Protein AF-A0A563VSN8-F1 (afdb_monomer)

InterPro domains:
  IPR025193 Domain of unknown function DUF4114 [PF13448] (190-235)

Radius of gyration: 19.45 Å; Cα contacts (8 Å, |Δi|>4): 577; chains: 1; bounding box: 52×33×57 Å

Sequence (236 aa):
MAANPEVGTAYYQRFDIGEAENQAEIVESNLDLVVNGENFEDVIKIQEFSVLEPEESDFKYYAPSVGLILEEEINEDGDKIFSSSLQEMADSESNAFINFLDAETTTTVDVSAVANSAFDNVGGFYQAIDTQGTAIDPVSGAEIAVGDAGYEIAAKSSSVGEFGVTTGETWELDAGFVYIPYLLADGADFLTGFAEANIDGLNHVQAVGEQNFGFEDLIGGGDNDFNDFIINVEGV

Mean predicted aligned error: 11.08 Å

Secondary structure (DSSP, 8-state):
--SS--TT-EEES---TTS--EEEEEEEEEEEEEETTEEEEEEEEEEEEESS-TT-EEEEEEETTTEEEEEEEE-TTS-EEEEEEHHHHH-TT--SSEE-TT-SS-EEEEEEEE--SSS--EEEEEEESSTT-PEE-TTT--EE-TTSTTHHHHHHHTEEEEE-TT--EEEEE-TT-EEEEEEEETTTEEEES-GGGSTTS---EEE-STTEEEE--STTTSSS-SBSEEEEEE--

Organism: NCBI:txid945734

Structure (mmCIF, N/CA/C/O backbone):
data_AF-A0A563VSN8-F1
#
_entry.id   AF-A0A563VSN8-F1
#
loop_
_atom_site.group_PDB
_atom_site.id
_atom_site.type_symbol
_atom_site.label_atom_id
_atom_site.label_alt_id
_atom_site.label_comp_id
_atom_site.label_asym_id
_atom_site.label_entity_id
_atom_site.label_seq_id
_atom_site.pdbx_PDB_ins_code
_atom_site.Cartn_x
_atom_site.Cartn_y
_atom_site.Cartn_z
_atom_site.occupancy
_atom_site.B_iso_or_equiv
_atom_site.auth_seq_id
_atom_site.auth_comp_id
_atom_site.auth_asym_id
_atom_site.auth_atom_id
_atom_site.pdbx_PDB_model_num
ATOM 1 N N . MET A 1 1 ? 19.931 -9.378 -19.661 1.00 51.12 1 MET A N 1
ATOM 2 C CA . MET A 1 1 ? 20.959 -8.316 -19.707 1.00 51.12 1 MET A CA 1
ATOM 3 C C . MET A 1 1 ? 22.224 -8.789 -20.404 1.00 51.12 1 MET A C 1
ATOM 5 O O . MET A 1 1 ? 22.534 -9.977 -20.344 1.00 51.12 1 MET A O 1
ATOM 9 N N . ALA A 1 2 ? 22.940 -7.880 -21.071 1.00 47.47 2 ALA A N 1
ATOM 10 C CA . ALA A 1 2 ? 24.253 -8.174 -21.640 1.00 47.47 2 ALA A CA 1
ATOM 11 C C . ALA A 1 2 ? 25.274 -8.429 -20.521 1.00 47.47 2 ALA A C 1
ATOM 13 O O . ALA A 1 2 ? 25.256 -7.757 -19.498 1.00 47.47 2 ALA A O 1
ATOM 14 N N . ALA A 1 3 ? 26.182 -9.384 -20.724 1.00 43.53 3 ALA A N 1
ATOM 15 C CA . ALA A 1 3 ? 27.183 -9.762 -19.723 1.00 43.53 3 ALA A CA 1
ATOM 16 C C . ALA A 1 3 ? 28.280 -8.698 -19.490 1.00 43.53 3 ALA A C 1
ATOM 18 O O . ALA A 1 3 ? 29.122 -8.889 -18.620 1.00 43.53 3 ALA A O 1
ATOM 19 N N . ASN A 1 4 ? 28.302 -7.622 -20.285 1.00 57.09 4 ASN A N 1
ATOM 20 C CA . ASN A 1 4 ? 29.248 -6.513 -20.169 1.00 57.09 4 ASN A CA 1
ATOM 21 C C . ASN A 1 4 ? 28.605 -5.214 -20.695 1.00 57.09 4 ASN A C 1
ATOM 23 O O . ASN A 1 4 ? 28.784 -4.882 -21.869 1.00 57.09 4 ASN A O 1
ATOM 27 N N . PRO A 1 5 ? 27.775 -4.548 -19.884 1.00 60.53 5 PRO A N 1
ATOM 28 C CA . PRO A 1 5 ? 27.104 -3.317 -20.279 1.00 60.53 5 PRO A CA 1
ATOM 29 C C . PRO A 1 5 ? 28.087 -2.142 -20.398 1.00 60.53 5 PRO A C 1
ATOM 31 O O . PRO A 1 5 ? 28.915 -1.938 -19.515 1.00 60.53 5 PRO A O 1
ATOM 34 N N . GLU A 1 6 ? 27.996 -1.366 -21.482 1.00 68.88 6 GLU A N 1
ATOM 35 C CA . GLU A 1 6 ? 28.767 -0.129 -21.675 1.00 68.88 6 GLU A CA 1
ATOM 36 C C . GLU A 1 6 ? 27.830 1.083 -21.585 1.00 68.88 6 GLU A C 1
ATOM 38 O O . GLU A 1 6 ? 26.737 1.056 -22.158 1.00 68.88 6 GLU A O 1
ATOM 43 N N . VAL A 1 7 ? 28.254 2.146 -20.893 1.00 64.62 7 VAL A N 1
ATOM 44 C CA . VAL A 1 7 ? 27.499 3.411 -20.822 1.00 64.62 7 VAL A CA 1
ATOM 45 C C . VAL A 1 7 ? 27.223 3.940 -22.231 1.00 64.62 7 VAL A C 1
ATOM 47 O O . VAL A 1 7 ? 28.118 3.952 -23.079 1.00 64.62 7 VAL A O 1
ATOM 50 N N . GLY A 1 8 ? 25.988 4.373 -22.478 1.00 59.31 8 GLY A N 1
ATOM 51 C CA . GLY A 1 8 ? 25.507 4.807 -23.791 1.00 59.31 8 GLY A CA 1
ATOM 52 C C . GLY A 1 8 ? 24.992 3.673 -24.684 1.00 59.31 8 GLY A C 1
ATOM 53 O O . GLY A 1 8 ? 24.677 3.895 -25.855 1.00 59.31 8 GLY A O 1
ATOM 54 N N . THR A 1 9 ? 24.924 2.437 -24.178 1.00 61.41 9 THR A N 1
ATOM 55 C CA . THR A 1 9 ? 24.298 1.330 -24.911 1.00 61.41 9 THR A CA 1
ATOM 56 C C . THR A 1 9 ? 22.782 1.423 -24.775 1.00 61.41 9 THR A C 1
ATOM 58 O O . THR A 1 9 ? 22.236 1.042 -23.741 1.00 61.41 9 THR A O 1
ATOM 61 N N . ALA A 1 10 ? 22.112 1.879 -25.833 1.00 59.72 10 ALA A N 1
ATOM 62 C CA . ALA A 1 10 ? 20.662 1.793 -25.964 1.00 59.72 10 ALA A CA 1
ATOM 63 C C . ALA A 1 10 ? 20.242 0.437 -26.558 1.00 59.72 10 ALA A C 1
ATOM 65 O O . ALA A 1 10 ? 20.850 -0.057 -27.516 1.00 59.72 10 ALA A O 1
ATOM 66 N N . TYR A 1 11 ? 19.196 -0.173 -26.012 1.00 66.12 11 TYR A N 1
ATOM 67 C CA . TYR A 1 11 ? 18.599 -1.403 -26.521 1.00 66.12 11 TYR A CA 1
ATOM 68 C C . TYR A 1 11 ? 17.074 -1.365 -26.396 1.00 66.12 11 TYR A C 1
ATOM 70 O O . TYR A 1 11 ? 16.523 -0.725 -25.508 1.00 66.12 11 TYR A O 1
ATOM 78 N N . TYR A 1 12 ? 16.383 -2.064 -27.297 1.00 59.16 12 TYR A N 1
ATOM 79 C CA . TYR A 1 12 ? 14.929 -2.203 -27.231 1.00 59.16 12 TYR A CA 1
ATOM 80 C C . TYR A 1 12 ? 14.570 -3.288 -26.222 1.00 59.16 12 TYR A C 1
ATOM 82 O O . TYR A 1 12 ? 15.060 -4.417 -26.338 1.00 59.16 12 TYR A O 1
ATOM 90 N N . GLN A 1 13 ? 13.699 -2.964 -25.271 1.00 50.03 13 GLN A N 1
ATOM 91 C CA . GLN A 1 13 ? 13.134 -3.966 -24.368 1.00 50.03 13 GLN A CA 1
ATOM 92 C C . GLN A 1 13 ? 11.944 -4.683 -25.008 1.00 50.03 13 GLN A C 1
ATOM 94 O O . GLN A 1 13 ? 11.810 -5.903 -24.900 1.00 50.03 13 GLN A O 1
ATOM 99 N N . ARG A 1 14 ? 11.141 -3.937 -25.776 1.00 45.09 14 ARG A N 1
ATOM 100 C CA . ARG A 1 14 ? 10.024 -4.437 -26.578 1.00 45.09 14 ARG A CA 1
ATOM 101 C C . ARG A 1 14 ? 9.919 -3.618 -27.866 1.00 45.09 14 ARG A C 1
ATOM 103 O O . ARG A 1 14 ? 10.132 -2.413 -27.854 1.00 45.09 14 ARG A O 1
ATOM 110 N N . PHE A 1 15 ? 9.644 -4.277 -28.990 1.00 42.78 15 PHE A N 1
ATOM 111 C CA . PHE A 1 15 ? 9.475 -3.619 -30.289 1.00 42.78 15 PHE A CA 1
ATOM 112 C C . PHE A 1 15 ? 8.140 -4.050 -30.895 1.00 42.78 15 PHE A C 1
ATOM 114 O O . PHE A 1 15 ? 8.051 -5.139 -31.463 1.00 42.78 15 PHE A O 1
ATOM 121 N N . ASP A 1 16 ? 7.125 -3.195 -30.776 1.00 47.81 16 ASP A N 1
ATOM 122 C CA . ASP A 1 16 ? 5.824 -3.362 -31.423 1.00 47.81 16 ASP A CA 1
ATOM 123 C C . ASP A 1 16 ? 5.597 -2.191 -32.397 1.00 47.81 16 ASP A C 1
ATOM 125 O O . ASP A 1 16 ? 5.637 -1.021 -32.032 1.00 47.81 16 ASP A O 1
ATOM 129 N N . ILE A 1 17 ? 5.403 -2.495 -33.687 1.00 42.97 17 ILE A N 1
ATOM 130 C CA . ILE A 1 17 ? 5.187 -1.470 -34.722 1.00 42.97 17 ILE A CA 1
ATOM 131 C C . ILE A 1 17 ? 3.866 -0.741 -34.445 1.00 42.97 17 ILE A C 1
ATOM 133 O O . ILE A 1 17 ? 2.793 -1.313 -34.638 1.00 42.97 17 ILE A O 1
ATOM 137 N N . GLY A 1 18 ? 3.960 0.541 -34.086 1.00 46.47 18 GLY A N 1
ATOM 138 C CA . GLY A 1 18 ? 2.811 1.437 -33.930 1.00 46.47 18 GLY A CA 1
ATOM 139 C C . GLY A 1 18 ? 2.338 1.674 -32.494 1.00 46.47 18 GLY A C 1
ATOM 140 O O . GLY A 1 18 ? 1.382 2.427 -32.341 1.00 46.47 18 GLY A O 1
ATOM 141 N N . GLU A 1 19 ? 3.002 1.102 -31.486 1.00 46.34 19 GLU A N 1
ATOM 142 C CA . GLU A 1 19 ? 2.827 1.427 -30.059 1.00 46.34 19 GLU A CA 1
ATOM 143 C C . GLU A 1 19 ? 4.171 1.867 -29.452 1.00 46.34 19 GLU A C 1
ATOM 145 O O . GLU A 1 19 ? 5.204 1.710 -30.105 1.00 46.34 19 GLU A O 1
ATOM 150 N N . ALA A 1 20 ? 4.150 2.491 -28.268 1.00 47.97 20 ALA A N 1
ATOM 151 C CA . ALA A 1 20 ? 5.307 3.129 -27.631 1.00 47.97 20 ALA A CA 1
ATOM 152 C C . ALA A 1 20 ? 6.583 2.264 -27.710 1.00 47.97 20 ALA A C 1
ATOM 154 O O . ALA A 1 20 ? 6.628 1.123 -27.247 1.00 47.97 20 ALA A O 1
ATOM 155 N N . GLU A 1 21 ? 7.625 2.794 -28.359 1.00 55.19 21 GLU A N 1
ATOM 156 C CA . GLU A 1 21 ? 8.922 2.126 -28.460 1.00 55.19 21 GLU A CA 1
ATOM 157 C C . GLU A 1 21 ? 9.652 2.258 -27.116 1.00 55.19 21 GLU A C 1
ATOM 159 O O . GLU A 1 21 ? 10.339 3.253 -26.898 1.00 55.19 21 GLU A O 1
ATOM 164 N N . ASN A 1 22 ? 9.520 1.260 -26.234 1.00 58.16 22 ASN A N 1
ATOM 165 C CA . ASN A 1 22 ? 10.254 1.227 -24.964 1.00 58.16 22 ASN A CA 1
ATOM 166 C C . ASN A 1 22 ? 11.739 0.936 -25.217 1.00 58.16 22 ASN A C 1
ATOM 168 O O . ASN A 1 22 ? 12.148 -0.182 -25.580 1.00 58.16 22 ASN A O 1
ATOM 172 N N . GLN A 1 23 ? 12.547 1.977 -25.044 1.00 72.44 23 GLN A N 1
ATOM 173 C CA . GLN A 1 23 ? 13.996 1.949 -25.146 1.00 72.44 23 GLN A CA 1
ATOM 174 C C . GLN A 1 23 ? 14.592 1.962 -23.746 1.00 72.44 23 GLN A C 1
ATOM 176 O O . GLN A 1 23 ? 14.054 2.569 -22.830 1.00 72.44 23 GLN A O 1
ATOM 181 N N . ALA A 1 24 ? 15.720 1.282 -23.586 1.00 77.50 24 ALA A N 1
ATOM 182 C CA . ALA A 1 24 ? 16.499 1.344 -22.368 1.00 77.50 24 ALA A CA 1
ATOM 183 C C . ALA A 1 24 ? 17.937 1.709 -22.698 1.00 77.50 24 ALA A C 1
ATOM 185 O O . ALA A 1 24 ? 18.553 1.092 -23.570 1.00 77.50 24 ALA A O 1
ATOM 186 N N . GLU A 1 25 ? 18.481 2.689 -21.995 1.00 81.69 25 GLU A N 1
ATOM 187 C CA . GLU A 1 25 ? 19.861 3.125 -22.114 1.00 81.69 25 GLU A CA 1
ATOM 188 C C . GLU A 1 25 ? 20.590 2.929 -20.794 1.00 81.69 25 GLU A C 1
ATOM 190 O O . GLU A 1 25 ? 20.116 3.276 -19.716 1.00 81.69 25 GLU A O 1
ATOM 195 N N . ILE A 1 26 ? 21.792 2.376 -20.879 1.00 81.12 26 ILE A N 1
ATOM 196 C CA . ILE A 1 26 ? 22.682 2.301 -19.727 1.00 81.12 26 ILE A CA 1
ATOM 197 C C . ILE A 1 26 ? 23.316 3.670 -19.551 1.00 81.12 26 ILE A C 1
ATOM 199 O O . ILE A 1 26 ? 24.258 4.019 -20.263 1.00 81.12 26 ILE A O 1
ATOM 203 N N . VAL A 1 27 ? 22.781 4.447 -18.620 1.00 84.44 27 VAL A N 1
ATOM 204 C CA . VAL A 1 27 ? 23.196 5.835 -18.400 1.00 84.44 27 VAL A CA 1
ATOM 205 C C . VAL A 1 27 ? 24.402 5.935 -17.475 1.00 84.44 27 VAL A C 1
ATOM 207 O O . VAL A 1 27 ? 25.197 6.864 -17.603 1.00 84.44 27 VAL A O 1
ATOM 210 N N . GLU A 1 28 ? 24.595 4.957 -16.584 1.00 85.56 28 GLU A N 1
ATOM 211 C CA . GLU A 1 28 ? 25.725 4.955 -15.658 1.00 85.56 28 GLU A CA 1
ATOM 212 C C . GLU A 1 28 ? 26.154 3.538 -15.253 1.00 85.56 28 GLU A C 1
ATOM 214 O O . GLU A 1 28 ? 25.367 2.591 -15.259 1.00 85.56 28 GLU A O 1
ATOM 219 N N . SER A 1 29 ? 27.435 3.378 -14.919 1.00 86.06 29 SER A N 1
ATOM 220 C CA . SER A 1 29 ? 28.030 2.100 -14.506 1.00 86.06 29 SER A CA 1
ATOM 221 C C . SER A 1 29 ? 29.178 2.333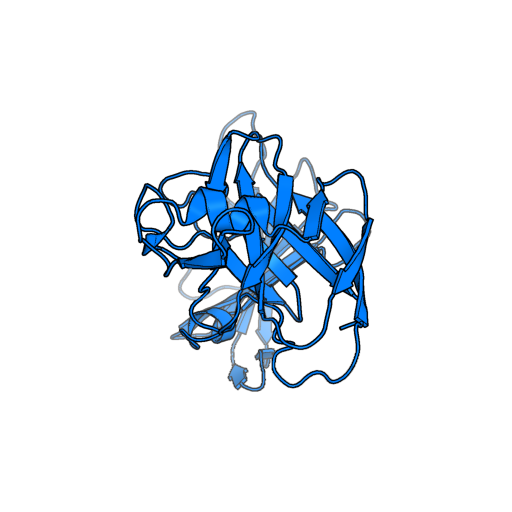 -13.526 1.00 86.06 29 SER A C 1
ATOM 223 O O . SER A 1 29 ? 29.820 3.383 -13.597 1.00 86.06 29 SER A O 1
ATOM 225 N N . ASN A 1 30 ? 29.502 1.325 -12.711 1.00 84.50 30 ASN A N 1
ATOM 226 C CA . ASN A 1 30 ? 30.497 1.403 -11.629 1.00 84.50 30 ASN A CA 1
ATOM 227 C C . ASN A 1 30 ? 30.117 2.440 -10.561 1.00 84.50 30 ASN A C 1
ATOM 229 O O . ASN A 1 30 ? 30.956 3.215 -10.101 1.00 84.50 30 ASN A O 1
ATOM 233 N N . LEU A 1 31 ? 28.828 2.485 -10.228 1.00 86.44 31 LEU A N 1
ATOM 234 C CA . LEU A 1 31 ? 28.300 3.312 -9.156 1.00 86.44 31 LEU A CA 1
ATOM 235 C C . LEU A 1 31 ? 28.488 2.620 -7.805 1.00 86.44 31 LEU A C 1
ATOM 237 O O . LEU A 1 31 ? 28.169 1.439 -7.665 1.00 86.44 31 LEU A O 1
ATOM 241 N N . ASP A 1 32 ? 28.929 3.391 -6.815 1.00 87.44 32 ASP A N 1
ATOM 242 C CA . ASP A 1 32 ? 28.814 3.028 -5.405 1.00 87.44 32 ASP A CA 1
ATOM 243 C C . ASP A 1 32 ? 27.551 3.706 -4.867 1.00 87.44 32 ASP A C 1
ATOM 245 O O . ASP A 1 32 ? 27.481 4.938 -4.795 1.00 87.44 32 ASP A O 1
ATOM 249 N N . LEU A 1 33 ? 26.533 2.915 -4.535 1.00 87.38 33 LEU A N 1
ATOM 250 C CA . LEU A 1 33 ? 25.222 3.406 -4.128 1.00 87.38 33 LEU A CA 1
ATOM 251 C C . LEU A 1 33 ? 24.854 2.848 -2.757 1.00 87.38 33 LEU A C 1
ATOM 253 O O . LEU A 1 33 ? 24.886 1.639 -2.536 1.00 87.38 33 LEU A O 1
ATOM 257 N N . VAL A 1 34 ? 24.459 3.736 -1.847 1.00 82.56 34 VAL A N 1
ATOM 258 C CA . VAL A 1 34 ? 23.860 3.331 -0.576 1.00 82.56 34 VAL A CA 1
ATOM 259 C C . VAL A 1 34 ? 22.349 3.302 -0.752 1.00 82.56 34 VAL A C 1
ATOM 261 O O . VAL A 1 34 ? 21.742 4.353 -0.942 1.00 82.56 34 VAL A O 1
ATOM 264 N N . VAL A 1 35 ? 21.750 2.117 -0.670 1.00 76.06 35 VAL A N 1
ATOM 265 C CA . VAL A 1 35 ? 20.295 1.923 -0.702 1.00 76.06 35 VAL A CA 1
ATOM 266 C C . VAL A 1 35 ? 19.878 1.393 0.664 1.00 76.06 35 VAL A C 1
ATOM 268 O O . VAL A 1 35 ? 20.410 0.390 1.129 1.00 76.06 35 VAL A O 1
ATOM 271 N N . ASN A 1 36 ? 18.989 2.116 1.350 1.00 68.75 36 ASN A N 1
ATOM 272 C CA . ASN A 1 36 ? 18.469 1.771 2.683 1.00 68.75 36 ASN A CA 1
ATOM 273 C C . ASN A 1 36 ? 19.550 1.423 3.724 1.00 68.75 36 ASN A C 1
ATOM 275 O O . ASN A 1 36 ? 19.384 0.548 4.569 1.00 68.75 36 ASN A O 1
ATOM 279 N N . GLY A 1 37 ? 20.683 2.131 3.675 1.00 68.94 37 GLY A N 1
ATOM 280 C CA . GLY A 1 37 ? 21.801 1.946 4.605 1.00 68.94 37 GLY A CA 1
ATOM 281 C C . GLY A 1 37 ? 22.756 0.798 4.255 1.00 68.94 37 GLY A C 1
ATOM 282 O O . GLY A 1 37 ? 23.800 0.680 4.902 1.00 68.94 37 GLY A O 1
ATOM 283 N N . GLU A 1 38 ? 22.461 0.006 3.222 1.00 76.38 38 GLU A N 1
ATOM 284 C CA . GLU A 1 38 ? 23.379 -0.978 2.647 1.00 76.38 38 GLU A CA 1
ATOM 285 C C . GLU A 1 38 ? 24.162 -0.380 1.476 1.00 76.38 38 GLU A C 1
ATOM 287 O O . GLU A 1 38 ? 23.626 0.379 0.674 1.00 76.38 38 GLU A O 1
ATOM 292 N N . ASN A 1 39 ? 25.453 -0.703 1.384 1.00 86.81 39 ASN A N 1
ATOM 293 C CA . ASN A 1 39 ? 26.325 -0.209 0.321 1.00 86.81 39 ASN A CA 1
ATOM 294 C C . ASN A 1 39 ? 26.453 -1.250 -0.793 1.00 86.81 39 ASN A C 1
ATOM 296 O O . ASN A 1 39 ? 26.977 -2.341 -0.557 1.00 86.81 39 ASN A O 1
ATOM 300 N N . PHE A 1 40 ? 26.044 -0.877 -2.000 1.00 86.75 40 PHE A N 1
ATOM 301 C CA . PHE A 1 40 ? 26.204 -1.658 -3.217 1.00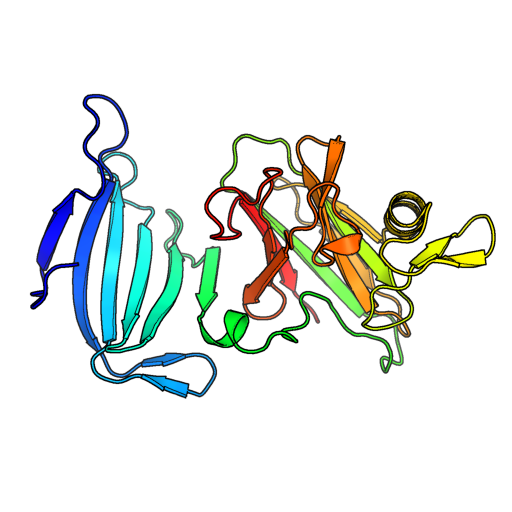 86.75 40 PHE A CA 1
ATOM 302 C C . PHE A 1 40 ? 27.307 -1.042 -4.075 1.00 86.75 40 PHE A C 1
ATOM 304 O O . PHE A 1 40 ? 27.296 0.153 -4.355 1.00 86.75 40 PHE A O 1
ATOM 311 N N . GLU A 1 41 ? 28.258 -1.873 -4.485 1.00 87.69 41 GLU A N 1
ATOM 312 C CA . GLU A 1 41 ? 29.352 -1.497 -5.385 1.00 87.69 41 GLU A CA 1
ATOM 313 C C . GLU A 1 41 ? 29.052 -2.010 -6.801 1.00 87.69 41 GLU A C 1
ATOM 315 O O . GLU A 1 41 ? 28.264 -2.945 -6.986 1.00 87.69 41 GLU A O 1
ATOM 320 N N . ASP A 1 42 ? 29.708 -1.418 -7.800 1.00 86.38 42 ASP A N 1
ATOM 321 C CA . ASP A 1 42 ? 29.597 -1.803 -9.213 1.00 86.38 42 ASP A CA 1
ATOM 322 C C . ASP A 1 42 ? 28.153 -1.764 -9.765 1.00 86.38 42 ASP A C 1
ATOM 324 O O . ASP A 1 42 ? 27.777 -2.543 -10.648 1.00 86.38 42 ASP A O 1
ATOM 328 N N . VAL A 1 43 ? 27.333 -0.837 -9.262 1.00 88.38 43 VAL A N 1
ATOM 329 C CA . VAL A 1 43 ? 25.931 -0.688 -9.667 1.00 88.38 43 VAL A CA 1
ATOM 330 C C . VAL A 1 43 ? 25.836 -0.124 -11.087 1.00 88.38 43 VAL A C 1
ATOM 332 O O . VAL A 1 43 ? 26.611 0.746 -11.502 1.00 88.38 43 VAL A O 1
ATOM 335 N N . ILE A 1 44 ? 24.867 -0.636 -11.845 1.00 88.31 44 ILE A N 1
ATOM 336 C CA . ILE A 1 44 ? 24.513 -0.165 -13.185 1.00 88.31 44 ILE A CA 1
ATOM 337 C C . ILE A 1 44 ? 23.167 0.542 -13.109 1.00 88.31 44 ILE A C 1
ATOM 339 O O . ILE A 1 44 ? 22.197 -0.058 -12.655 1.00 88.31 44 ILE A O 1
ATOM 343 N N . LYS A 1 45 ? 23.109 1.782 -13.598 1.00 89.50 45 LYS A N 1
ATOM 344 C CA . LYS A 1 45 ? 21.874 2.554 -13.744 1.00 89.50 45 LYS A CA 1
ATOM 345 C C . LYS A 1 45 ? 21.409 2.491 -15.192 1.00 89.50 45 LYS A C 1
ATOM 347 O O . LYS A 1 45 ? 22.161 2.820 -16.115 1.00 89.50 45 LYS A O 1
ATOM 352 N N . ILE A 1 46 ? 20.168 2.075 -15.381 1.00 87.06 46 ILE A N 1
ATOM 353 C CA . ILE A 1 46 ? 19.509 1.969 -16.679 1.00 87.06 46 ILE A CA 1
ATOM 354 C C . ILE A 1 46 ? 18.335 2.933 -16.677 1.00 87.06 46 ILE A C 1
ATOM 356 O O . ILE A 1 46 ? 17.543 2.894 -15.749 1.00 87.06 46 ILE A O 1
ATOM 360 N N . GLN A 1 47 ? 18.252 3.790 -17.687 1.00 86.31 47 GLN A N 1
ATOM 361 C CA . GLN A 1 47 ? 17.089 4.622 -17.960 1.00 86.31 47 GLN A CA 1
ATOM 362 C C . GLN A 1 47 ? 16.205 3.899 -18.968 1.00 86.31 47 GLN A C 1
ATOM 364 O O . GLN A 1 47 ? 16.685 3.555 -20.047 1.00 86.31 47 GLN A O 1
ATOM 369 N N . GLU A 1 48 ? 14.946 3.681 -18.639 1.00 85.38 48 GLU A N 1
ATOM 370 C CA . GLU A 1 48 ? 13.905 3.231 -19.552 1.00 85.38 48 GLU A CA 1
ATOM 371 C C . GLU A 1 48 ? 13.055 4.446 -19.931 1.00 85.38 48 GLU A C 1
ATOM 373 O O . GLU A 1 48 ? 12.740 5.285 -19.091 1.00 85.38 48 GLU A O 1
ATOM 378 N N . PHE A 1 49 ? 12.783 4.603 -21.223 1.00 77.25 49 PHE A N 1
ATOM 379 C CA . PHE A 1 49 ? 12.045 5.743 -21.755 1.00 77.25 49 PHE A CA 1
ATOM 380 C C . PHE A 1 49 ? 11.341 5.374 -23.061 1.00 77.25 49 PHE A C 1
ATOM 382 O O . PHE A 1 49 ? 11.728 4.439 -23.774 1.00 77.25 49 PHE A O 1
ATOM 389 N N . SER A 1 50 ? 10.333 6.163 -23.413 1.00 74.69 50 SER A N 1
ATOM 390 C CA . SER A 1 50 ? 9.625 6.067 -24.684 1.00 74.69 50 SER A CA 1
ATOM 391 C C . SER A 1 50 ? 9.996 7.244 -25.580 1.00 74.69 50 SER A C 1
ATOM 393 O O . SER A 1 50 ? 10.135 8.380 -25.139 1.00 74.69 50 SER A O 1
ATOM 395 N N . VAL A 1 51 ? 10.111 7.009 -26.890 1.00 71.12 51 VAL A N 1
ATOM 396 C CA . VAL A 1 51 ? 10.275 8.106 -27.869 1.00 71.12 51 VAL A CA 1
ATOM 397 C C . VAL A 1 51 ? 9.042 9.026 -27.895 1.00 71.12 51 VAL A C 1
ATOM 399 O O . VAL A 1 51 ? 9.132 10.165 -28.359 1.00 71.12 51 VAL A O 1
ATOM 402 N N . LEU A 1 52 ? 7.889 8.527 -27.440 1.00 68.44 52 LEU A N 1
ATOM 403 C CA . LEU A 1 52 ? 6.642 9.288 -27.380 1.00 68.44 52 LEU A CA 1
ATOM 404 C C . LEU A 1 52 ? 6.566 10.183 -26.138 1.00 68.44 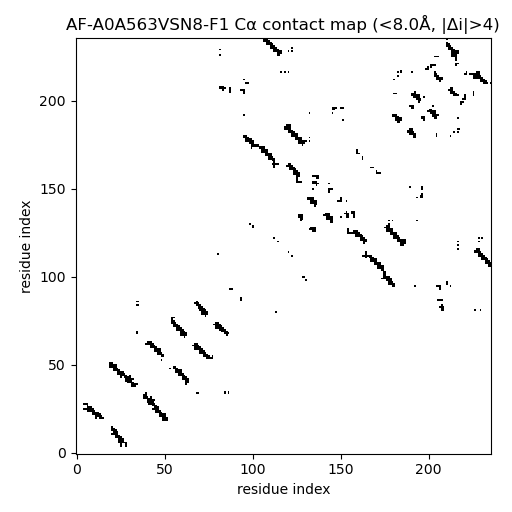52 LEU A C 1
ATOM 406 O O . LEU A 1 52 ? 6.027 11.281 -26.246 1.00 68.44 52 LEU A O 1
ATOM 410 N N . GLU A 1 53 ? 7.160 9.744 -25.028 1.00 67.81 53 GLU A N 1
ATOM 411 C CA . GLU A 1 53 ? 7.177 10.424 -23.725 1.00 67.81 53 GLU A CA 1
ATOM 412 C C . GLU A 1 53 ? 8.633 10.544 -23.243 1.00 67.81 53 GLU A C 1
ATOM 414 O O . GLU A 1 53 ? 9.066 9.823 -22.353 1.00 67.81 53 GLU A O 1
ATOM 419 N N . PRO A 1 54 ? 9.450 11.405 -23.883 1.00 69.94 54 PRO A N 1
ATOM 420 C CA . PRO A 1 54 ? 10.878 11.509 -23.576 1.00 69.94 54 PRO A CA 1
ATOM 421 C C . PRO A 1 54 ? 11.176 12.282 -22.282 1.00 69.94 54 PRO A C 1
ATOM 423 O O . PRO A 1 54 ? 12.339 12.353 -21.884 1.00 69.94 54 PRO A O 1
ATOM 426 N N . GLU A 1 55 ? 10.168 12.943 -21.706 1.00 74.88 55 GLU A N 1
ATOM 427 C CA . GLU A 1 55 ? 10.286 13.723 -20.468 1.00 74.88 55 GLU A CA 1
ATOM 428 C C . GLU A 1 55 ? 9.982 12.873 -19.224 1.00 74.88 55 GLU A C 1
ATOM 430 O O . GLU A 1 55 ? 10.405 13.245 -18.136 1.00 74.88 55 GLU A O 1
ATOM 435 N N . GLU A 1 56 ? 9.354 11.707 -19.398 1.00 77.69 56 GLU A N 1
ATOM 436 C CA . GLU A 1 56 ? 9.148 10.700 -18.356 1.00 77.69 56 GLU A CA 1
ATOM 437 C C . GLU A 1 56 ? 10.216 9.612 -18.469 1.00 77.69 56 GLU A C 1
ATOM 439 O O . GLU A 1 56 ? 10.724 9.304 -19.558 1.00 77.69 56 GLU A O 1
ATOM 444 N N . SER A 1 57 ? 10.655 9.067 -17.339 1.00 82.50 57 SER A N 1
ATOM 445 C CA . SER A 1 57 ? 11.668 8.012 -17.346 1.00 82.50 57 SER A CA 1
ATOM 446 C C . SER A 1 57 ? 11.632 7.156 -16.099 1.00 82.50 57 SER A C 1
ATOM 448 O O . SER A 1 57 ? 11.598 7.683 -14.987 1.00 82.50 57 SER A O 1
ATOM 450 N N . ASP A 1 58 ? 11.860 5.863 -16.303 1.00 83.69 58 ASP A N 1
ATOM 451 C CA . ASP A 1 58 ? 12.119 4.926 -15.218 1.00 83.69 58 ASP A CA 1
ATOM 452 C C . ASP A 1 58 ? 13.617 4.685 -15.109 1.00 83.69 58 ASP A C 1
ATOM 454 O O . ASP A 1 58 ? 14.320 4.484 -16.101 1.00 83.69 58 ASP A O 1
ATOM 458 N N . PHE A 1 59 ? 14.145 4.672 -13.895 1.00 88.94 59 PHE A N 1
ATOM 459 C CA . PHE A 1 59 ? 15.523 4.314 -13.624 1.00 88.94 59 PHE A CA 1
ATOM 460 C C . PHE A 1 59 ? 15.587 3.026 -12.831 1.00 88.94 59 PHE A C 1
ATOM 462 O O . PHE A 1 59 ? 15.149 2.964 -11.690 1.00 88.94 59 PHE A O 1
ATOM 469 N N . LYS A 1 60 ? 16.240 2.018 -13.401 1.00 87.31 60 LYS A N 1
ATOM 470 C CA . LYS A 1 60 ? 16.475 0.730 -12.752 1.00 87.31 60 LYS A CA 1
ATOM 471 C C . LYS A 1 60 ? 17.947 0.566 -12.424 1.00 87.31 60 LYS A C 1
ATOM 473 O O . LYS A 1 60 ? 18.819 0.711 -13.286 1.00 87.31 60 LYS A O 1
ATOM 478 N N . TYR A 1 61 ? 18.231 0.246 -11.170 1.00 89.31 61 TYR A N 1
ATOM 479 C CA . TYR A 1 61 ? 19.578 0.100 -10.638 1.00 89.31 61 TYR A CA 1
ATOM 480 C C . TYR A 1 61 ? 19.849 -1.367 -10.352 1.00 89.31 61 TYR A C 1
ATOM 482 O O . TYR A 1 61 ? 19.134 -1.992 -9.576 1.00 89.31 61 TYR A O 1
ATOM 490 N N . TYR A 1 62 ? 20.901 -1.924 -10.942 1.00 85.06 62 TYR A N 1
ATOM 491 C CA . TYR A 1 62 ? 21.246 -3.333 -10.783 1.00 85.06 62 TYR A CA 1
ATOM 492 C C . TYR A 1 62 ? 22.608 -3.500 -10.120 1.00 85.06 62 TYR A C 1
ATOM 494 O O . TYR A 1 62 ? 23.603 -2.979 -10.624 1.00 85.06 62 TYR A O 1
ATOM 502 N N . ALA A 1 63 ? 22.665 -4.279 -9.039 1.00 86.56 63 ALA A N 1
ATOM 503 C CA . ALA A 1 63 ? 23.917 -4.670 -8.397 1.00 86.56 63 ALA A CA 1
ATOM 504 C C . ALA A 1 63 ? 24.350 -6.088 -8.815 1.00 86.56 63 ALA A C 1
ATOM 506 O O . ALA A 1 63 ? 23.511 -6.999 -8.929 1.00 86.56 63 ALA A O 1
ATOM 507 N N . PRO A 1 64 ? 25.660 -6.334 -9.006 1.00 81.81 64 PRO A N 1
ATOM 508 C CA . PRO A 1 64 ? 26.168 -7.663 -9.318 1.00 81.81 64 PRO A CA 1
ATOM 509 C C . PRO A 1 64 ? 25.794 -8.694 -8.250 1.00 81.81 64 PRO A C 1
ATOM 511 O O . PRO A 1 64 ? 25.945 -8.465 -7.056 1.00 81.81 64 PRO A O 1
ATOM 514 N N . SER A 1 65 ? 25.373 -9.884 -8.684 1.00 75.81 65 SER A N 1
ATOM 515 C CA . SER A 1 65 ? 24.962 -11.003 -7.810 1.00 75.81 65 SER A CA 1
ATOM 516 C C . SER A 1 65 ? 23.706 -10.769 -6.957 1.00 75.81 65 SER A C 1
ATOM 518 O O . SER A 1 65 ? 23.326 -11.682 -6.227 1.00 75.81 65 SER A O 1
ATOM 520 N N . VAL A 1 66 ? 23.055 -9.609 -7.079 1.00 82.25 66 VAL A N 1
ATOM 521 C CA . VAL A 1 66 ? 21.800 -9.279 -6.386 1.00 82.25 66 VAL A CA 1
ATOM 522 C C . VAL A 1 66 ? 20.654 -9.151 -7.390 1.00 82.25 66 VAL A C 1
ATOM 524 O O . VAL A 1 66 ? 19.653 -9.845 -7.258 1.00 82.25 66 VAL A O 1
ATOM 527 N N . GLY A 1 67 ? 20.835 -8.365 -8.456 1.00 83.06 67 GLY A N 1
ATOM 528 C CA . GLY A 1 67 ? 19.763 -8.039 -9.402 1.00 83.06 67 GLY A CA 1
ATOM 529 C C . GLY A 1 67 ? 19.312 -6.589 -9.248 1.00 83.06 67 GLY A C 1
ATOM 530 O O . GLY A 1 67 ? 20.155 -5.740 -8.972 1.00 83.06 67 GLY A O 1
ATOM 531 N N . LEU A 1 68 ? 18.026 -6.310 -9.482 1.00 82.25 68 LEU A N 1
ATOM 532 C CA . LEU A 1 68 ? 17.431 -4.978 -9.314 1.00 82.25 68 LEU A CA 1
ATOM 533 C C . LEU A 1 68 ? 17.473 -4.600 -7.830 1.00 82.25 68 LEU A C 1
ATOM 535 O O . LEU A 1 68 ? 16.976 -5.359 -7.011 1.00 82.25 68 LEU A O 1
ATOM 539 N N . ILE A 1 69 ? 18.093 -3.474 -7.490 1.00 81.50 69 ILE A N 1
ATOM 540 C CA . ILE A 1 69 ? 18.248 -2.996 -6.109 1.00 81.50 69 ILE A CA 1
ATOM 541 C C . ILE A 1 69 ? 17.456 -1.726 -5.805 1.00 81.50 69 ILE A C 1
ATOM 543 O O . ILE A 1 69 ? 17.184 -1.458 -4.638 1.00 81.50 69 ILE A O 1
ATOM 547 N N . LEU A 1 70 ? 17.119 -0.955 -6.835 1.00 83.12 70 LEU A N 1
ATOM 548 C CA . LEU A 1 70 ? 16.355 0.281 -6.750 1.00 83.12 70 LEU A CA 1
ATOM 549 C C . LEU A 1 70 ? 15.673 0.513 -8.101 1.00 83.12 70 LEU A C 1
ATOM 551 O O . LEU A 1 70 ? 16.280 0.271 -9.148 1.00 83.12 70 LEU A O 1
ATOM 555 N N . GLU A 1 71 ? 14.448 0.996 -8.063 1.00 85.81 71 GLU A N 1
ATOM 556 C CA . GLU A 1 71 ? 13.687 1.518 -9.188 1.00 85.81 71 GLU A CA 1
ATOM 557 C C . GLU A 1 71 ? 13.234 2.931 -8.831 1.00 85.81 71 GLU A C 1
ATOM 559 O O . GLU A 1 71 ? 12.968 3.206 -7.665 1.00 85.81 71 GLU A O 1
ATOM 564 N N . GLU A 1 72 ? 13.209 3.844 -9.794 1.00 85.12 72 GLU A N 1
ATOM 565 C CA . GLU A 1 72 ? 12.740 5.216 -9.610 1.00 85.12 72 GLU A CA 1
ATOM 566 C C . GLU A 1 72 ? 11.937 5.634 -10.837 1.00 85.12 72 GLU A C 1
ATOM 568 O O . GLU A 1 72 ? 12.454 5.519 -11.941 1.00 85.12 72 GLU A O 1
ATOM 573 N N . GLU A 1 73 ? 10.743 6.182 -10.654 1.00 83.38 73 GLU A N 1
ATOM 574 C CA . GLU A 1 73 ? 9.958 6.773 -11.746 1.00 83.38 73 GLU A CA 1
ATOM 575 C C . GLU A 1 73 ? 9.989 8.291 -11.617 1.00 83.38 73 GLU A C 1
ATOM 577 O O . GLU A 1 73 ? 9.798 8.843 -10.523 1.00 83.38 73 GLU A O 1
ATOM 582 N N . ILE A 1 74 ? 10.271 8.961 -12.731 1.00 83.31 74 ILE A N 1
ATOM 583 C CA . ILE A 1 74 ? 10.372 10.413 -12.826 1.00 83.31 74 ILE A CA 1
ATOM 584 C C . ILE A 1 74 ? 9.318 10.926 -13.809 1.00 83.31 74 ILE A C 1
ATOM 586 O O . ILE A 1 74 ? 9.257 10.458 -14.947 1.00 83.31 74 ILE A O 1
ATOM 590 N N . ASN A 1 75 ? 8.536 11.919 -13.380 1.00 78.75 75 ASN A N 1
ATOM 591 C CA . ASN A 1 75 ? 7.523 12.569 -14.216 1.00 78.75 75 ASN A CA 1
ATOM 592 C C . ASN A 1 75 ? 8.114 13.658 -15.140 1.00 78.75 75 ASN A C 1
ATOM 594 O O . ASN A 1 75 ? 9.290 14.011 -15.030 1.00 78.75 75 ASN A O 1
ATOM 598 N N . GLU A 1 76 ? 7.277 14.253 -16.000 1.00 77.75 76 GLU A N 1
ATOM 599 C CA . GLU A 1 76 ? 7.662 15.333 -16.934 1.00 77.75 76 GLU A CA 1
ATOM 600 C C . GLU A 1 76 ? 8.339 16.547 -16.255 1.00 77.75 76 GLU A C 1
ATOM 602 O O . GLU A 1 76 ? 9.173 17.230 -16.858 1.00 77.75 76 GLU A O 1
ATOM 607 N N . ASP A 1 77 ? 8.010 16.826 -14.988 1.00 77.25 77 ASP A N 1
ATOM 608 C CA . ASP A 1 77 ? 8.578 17.936 -14.212 1.00 77.25 77 ASP A CA 1
ATOM 609 C C . ASP A 1 77 ? 9.976 17.614 -13.638 1.00 77.25 77 ASP A C 1
ATOM 611 O O . ASP A 1 77 ? 10.676 18.504 -13.136 1.00 77.25 77 ASP A O 1
ATOM 615 N N . GLY A 1 78 ? 10.427 16.361 -13.757 1.00 76.38 78 GLY A N 1
ATOM 616 C CA . GLY A 1 78 ? 11.680 15.867 -13.192 1.00 76.38 78 GLY A CA 1
ATOM 617 C C . GLY A 1 78 ? 11.575 15.468 -11.718 1.00 76.38 78 GLY A C 1
ATOM 618 O O . GLY A 1 78 ? 12.606 15.223 -11.080 1.00 76.38 78 GLY A O 1
ATOM 619 N N . ASP A 1 79 ? 10.359 15.412 -11.175 1.00 72.44 79 ASP A N 1
ATOM 620 C CA . ASP A 1 79 ? 10.098 14.989 -9.808 1.00 72.44 79 ASP A CA 1
ATOM 621 C C . ASP A 1 79 ? 10.029 13.461 -9.737 1.00 72.44 79 ASP A C 1
ATOM 623 O O . ASP A 1 79 ? 9.439 12.793 -10.588 1.00 72.44 79 ASP A O 1
ATOM 627 N N . LYS A 1 80 ? 10.640 12.899 -8.691 1.00 77.56 80 LYS A N 1
ATOM 628 C CA . LYS A 1 80 ? 10.543 11.472 -8.385 1.00 77.56 80 LYS A CA 1
ATOM 629 C C . LYS A 1 80 ? 9.149 11.179 -7.839 1.00 77.56 80 LYS A C 1
ATOM 631 O O . LYS A 1 80 ? 8.825 11.636 -6.745 1.00 77.56 80 LYS A O 1
ATOM 636 N N . ILE A 1 81 ? 8.374 10.399 -8.583 1.00 71.19 81 ILE A N 1
ATOM 637 C CA . ILE A 1 81 ? 7.000 10.021 -8.228 1.00 71.19 81 ILE A CA 1
ATOM 638 C C . ILE A 1 81 ? 6.894 8.596 -7.683 1.00 71.19 81 ILE A C 1
ATOM 640 O O . ILE A 1 81 ? 5.955 8.294 -6.952 1.00 71.19 81 ILE A O 1
ATOM 644 N N . PHE A 1 82 ? 7.894 7.755 -7.949 1.00 71.31 82 PHE A N 1
ATOM 645 C CA . PHE A 1 82 ? 7.991 6.409 -7.396 1.00 71.31 82 PHE A CA 1
ATOM 646 C C . PHE A 1 82 ? 9.438 6.054 -7.073 1.00 71.31 82 PHE A C 1
ATOM 648 O O . PHE A 1 82 ? 10.372 6.532 -7.725 1.00 71.31 82 PHE A O 1
ATOM 655 N N . SER A 1 83 ? 9.639 5.221 -6.053 1.00 75.31 83 SER A N 1
ATOM 656 C CA . SER A 1 83 ? 10.950 4.660 -5.752 1.00 75.31 83 SER A CA 1
ATOM 657 C C . SER A 1 83 ? 10.838 3.357 -4.965 1.00 75.31 83 SER A C 1
ATOM 659 O O . SER A 1 83 ? 10.619 3.410 -3.764 1.00 75.31 83 SER A O 1
ATOM 661 N N . SER A 1 84 ? 11.076 2.201 -5.578 1.00 70.12 84 SER A N 1
ATOM 662 C CA . SER A 1 84 ? 11.088 0.910 -4.869 1.00 70.12 84 SER A CA 1
ATOM 663 C C . SER A 1 84 ? 12.513 0.395 -4.675 1.00 70.12 84 SER A C 1
ATOM 665 O O . SER A 1 84 ? 13.388 0.643 -5.500 1.00 70.12 84 SER A O 1
ATOM 667 N N . SER A 1 85 ? 12.802 -0.314 -3.583 1.00 72.00 85 SER A N 1
ATOM 668 C CA . SER A 1 85 ? 14.156 -0.813 -3.306 1.00 72.00 85 SER A CA 1
ATOM 669 C C . SER A 1 85 ? 14.194 -2.240 -2.758 1.00 72.00 85 SER A C 1
ATOM 671 O O . SER A 1 85 ? 13.293 -2.701 -2.064 1.00 72.00 85 SER A O 1
ATOM 673 N N . LEU A 1 86 ? 15.284 -2.969 -3.018 1.00 62.22 86 LEU A N 1
ATOM 674 C CA . LEU A 1 86 ? 15.386 -4.395 -2.671 1.00 62.22 86 LEU A CA 1
ATOM 675 C C . LEU A 1 86 ? 15.407 -4.663 -1.154 1.00 62.22 86 LEU A C 1
ATOM 677 O O . LEU A 1 86 ? 15.023 -5.749 -0.722 1.00 62.22 86 LEU A O 1
ATOM 681 N N . GLN A 1 87 ? 15.787 -3.688 -0.323 1.00 50.72 87 GLN A N 1
ATOM 682 C CA . GLN A 1 87 ? 15.674 -3.843 1.131 1.00 50.72 87 GLN A CA 1
ATOM 683 C C . GLN A 1 87 ? 14.211 -3.802 1.605 1.00 50.72 87 GLN A C 1
ATOM 685 O O . GLN A 1 87 ? 13.889 -4.462 2.589 1.00 50.72 87 GLN A O 1
ATOM 690 N N . GLU A 1 88 ? 13.319 -3.095 0.900 1.00 49.56 88 GLU A N 1
ATOM 691 C CA . GLU A 1 88 ? 11.877 -3.110 1.206 1.00 49.56 88 GLU A CA 1
ATOM 692 C C . GLU A 1 88 ? 11.255 -4.481 0.919 1.00 49.56 88 GLU A C 1
ATOM 694 O O . GLU A 1 88 ? 10.288 -4.859 1.575 1.00 49.56 88 GLU A O 1
ATOM 699 N N . MET A 1 89 ? 11.868 -5.262 0.020 1.00 42.28 89 MET A N 1
ATOM 700 C CA . MET A 1 89 ? 11.488 -6.647 -0.283 1.00 42.28 89 MET A CA 1
ATOM 701 C C . MET A 1 89 ? 12.127 -7.689 0.659 1.00 42.28 89 MET A C 1
ATOM 703 O O . MET A 1 89 ? 11.671 -8.834 0.706 1.00 42.28 89 MET A O 1
ATOM 707 N N . ALA A 1 90 ? 13.217 -7.342 1.359 1.00 37.34 90 ALA A N 1
ATOM 708 C CA . ALA A 1 90 ? 14.003 -8.275 2.178 1.00 37.34 90 ALA A CA 1
ATOM 709 C C . ALA A 1 90 ? 13.622 -8.266 3.665 1.00 37.34 90 ALA A C 1
ATOM 711 O O . ALA A 1 90 ? 13.795 -9.287 4.338 1.00 37.34 90 ALA A O 1
ATOM 712 N N . ASP A 1 91 ? 13.068 -7.161 4.168 1.00 38.69 91 ASP A N 1
ATOM 713 C CA . ASP A 1 91 ? 12.255 -7.210 5.377 1.00 38.69 91 ASP A CA 1
ATOM 714 C C . ASP A 1 91 ? 10.864 -7.690 4.961 1.00 38.69 91 ASP A C 1
ATOM 716 O O . ASP A 1 91 ? 10.013 -6.917 4.535 1.00 38.69 91 ASP A O 1
ATOM 720 N N . SER A 1 92 ? 10.588 -8.981 5.144 1.00 39.09 92 SER A N 1
ATOM 721 C CA . SER A 1 92 ? 9.225 -9.536 5.110 1.00 39.09 92 SER A CA 1
ATOM 722 C C . SER A 1 92 ? 8.331 -9.013 6.257 1.00 39.09 92 SER A C 1
ATOM 724 O O . SER A 1 92 ? 7.380 -9.676 6.651 1.00 39.09 92 SER A O 1
ATOM 726 N N . GLU A 1 93 ? 8.707 -7.872 6.831 1.00 41.94 93 GLU A N 1
ATOM 727 C CA . GLU A 1 93 ? 8.137 -7.121 7.946 1.00 41.94 93 GLU A CA 1
ATOM 728 C C . GLU A 1 93 ? 8.346 -5.605 7.678 1.00 41.94 93 GLU A C 1
ATOM 730 O O . GLU A 1 93 ? 8.396 -4.797 8.608 1.00 41.94 93 GLU A O 1
ATOM 735 N N . SER A 1 94 ? 8.537 -5.187 6.412 1.00 47.12 94 SER A N 1
ATOM 736 C CA . SER A 1 94 ? 8.443 -3.777 6.036 1.00 47.12 94 SER A CA 1
ATOM 737 C C . SER A 1 94 ? 6.964 -3.418 6.124 1.00 47.12 94 SER A C 1
ATOM 739 O O . SER A 1 94 ? 6.128 -3.780 5.301 1.00 47.12 94 SER A O 1
ATOM 741 N N . ASN A 1 95 ? 6.611 -2.834 7.261 1.00 55.38 95 ASN A N 1
ATOM 742 C CA . ASN A 1 95 ? 5.248 -2.501 7.620 1.00 55.38 95 ASN A CA 1
ATOM 743 C C . ASN A 1 95 ? 4.650 -1.555 6.572 1.00 55.38 95 ASN A C 1
ATOM 745 O O . ASN A 1 95 ? 4.820 -0.342 6.673 1.00 55.38 95 ASN A O 1
ATOM 749 N N . ALA A 1 96 ? 3.933 -2.092 5.583 1.00 83.81 96 ALA A N 1
ATOM 750 C CA . ALA A 1 96 ? 3.065 -1.322 4.700 1.00 83.81 96 ALA A CA 1
ATOM 751 C C . ALA A 1 96 ? 1.845 -0.843 5.508 1.00 83.81 96 ALA A C 1
ATOM 753 O O . ALA A 1 96 ? 0.721 -1.251 5.253 1.00 83.81 96 ALA A O 1
ATOM 754 N N . PHE A 1 97 ? 2.089 -0.074 6.570 1.00 91.50 97 PHE A N 1
ATOM 755 C CA . PHE A 1 97 ? 1.107 0.525 7.458 1.00 91.50 97 PHE A CA 1
ATOM 756 C C . PHE A 1 97 ? 1.728 1.646 8.293 1.00 91.50 97 PHE A C 1
ATOM 758 O O . PHE A 1 97 ? 2.933 1.680 8.539 1.00 91.50 97 PHE A O 1
ATOM 765 N N . ILE A 1 98 ? 0.878 2.525 8.819 1.00 92.31 98 ILE A N 1
ATOM 766 C CA . ILE A 1 98 ? 1.283 3.585 9.748 1.00 92.31 98 ILE A CA 1
ATOM 767 C C . ILE A 1 98 ? 0.975 3.124 11.176 1.00 92.31 98 ILE A C 1
ATOM 769 O O . ILE A 1 98 ? -0.174 2.835 11.507 1.00 92.31 98 ILE A O 1
ATOM 773 N N . ASN A 1 99 ? 1.989 3.035 12.043 1.00 92.75 99 ASN A N 1
ATOM 774 C CA . ASN A 1 99 ? 1.832 2.502 13.401 1.00 92.75 99 ASN A CA 1
ATOM 775 C C . ASN A 1 99 ? 1.761 3.598 14.467 1.00 92.75 99 ASN A C 1
ATOM 777 O O . ASN A 1 99 ? 2.788 4.151 14.863 1.00 92.75 99 ASN A O 1
ATOM 781 N N . PHE A 1 100 ? 0.561 3.848 14.987 1.00 94.88 100 PHE A N 1
ATOM 782 C CA . PHE A 1 100 ? 0.281 4.818 16.046 1.00 94.88 100 PHE A CA 1
ATOM 783 C C . PHE A 1 100 ? -0.181 4.154 17.350 1.00 94.88 100 PHE A C 1
ATOM 785 O O . PHE A 1 100 ? -0.782 4.817 18.197 1.00 94.88 100 PHE A O 1
ATOM 792 N N . LEU A 1 101 ? 0.108 2.865 17.561 1.00 94.31 101 LEU A N 1
ATOM 793 C CA . LEU A 1 101 ? -0.288 2.158 18.786 1.00 94.31 101 LEU A CA 1
ATOM 794 C C . LEU A 1 101 ? 0.259 2.831 20.055 1.00 94.31 101 LEU A C 1
ATOM 796 O O . LEU A 1 101 ? -0.455 2.926 21.050 1.00 94.31 101 LEU A O 1
ATOM 800 N N . ASP A 1 102 ? 1.493 3.335 19.991 1.00 93.25 102 ASP A N 1
ATOM 801 C CA . ASP A 1 102 ? 2.169 4.036 21.093 1.00 93.25 102 ASP A CA 1
ATOM 802 C C . ASP A 1 102 ? 2.044 5.571 21.004 1.00 93.25 102 ASP A C 1
ATOM 804 O O . ASP A 1 102 ? 2.669 6.298 21.780 1.00 93.25 102 ASP A O 1
ATOM 808 N N . ALA A 1 103 ? 1.277 6.093 20.041 1.00 93.56 103 ALA A N 1
ATOM 809 C CA . ALA A 1 103 ? 1.025 7.524 19.957 1.00 93.56 103 ALA A CA 1
ATOM 810 C C . ALA A 1 103 ? 0.132 7.977 21.124 1.00 93.56 103 ALA A C 1
ATOM 812 O O . ALA A 1 103 ? -0.717 7.239 21.617 1.00 93.56 103 ALA A O 1
ATOM 813 N N . GLU A 1 104 ? 0.306 9.223 21.561 1.00 94.50 104 GLU A N 1
ATOM 814 C CA . GLU A 1 104 ? -0.439 9.789 22.699 1.00 94.50 104 GLU A CA 1
ATOM 815 C C . GLU A 1 104 ? -1.532 10.772 22.253 1.00 94.50 104 GLU A C 1
ATOM 817 O O . GLU A 1 104 ? -2.409 11.152 23.032 1.00 94.50 104 GLU A O 1
ATOM 822 N N . THR A 1 105 ? -1.463 11.231 21.003 1.00 95.25 105 THR A N 1
ATOM 823 C CA . THR A 1 105 ? -2.366 12.229 20.428 1.00 95.25 105 THR A CA 1
ATOM 824 C C . THR A 1 105 ? -2.652 11.913 18.972 1.00 95.25 105 THR A C 1
ATOM 826 O O . THR A 1 105 ? -1.791 11.373 18.285 1.00 95.25 105 THR A O 1
ATOM 829 N N . THR A 1 106 ? -3.827 12.319 18.502 1.00 95.75 106 THR A N 1
ATOM 830 C CA . THR A 1 106 ? -4.168 12.356 17.078 1.00 95.75 106 THR A CA 1
ATOM 831 C C . THR A 1 106 ? -3.144 13.193 16.298 1.00 95.75 106 THR A C 1
ATOM 833 O O . THR A 1 106 ? -2.737 14.262 16.770 1.00 95.75 106 THR A O 1
ATOM 836 N N . THR A 1 107 ? -2.755 12.727 15.112 1.00 95.25 107 THR A N 1
ATOM 837 C CA . THR A 1 107 ? -1.859 13.432 14.180 1.00 95.25 107 THR A CA 1
ATOM 838 C C . THR A 1 107 ? -2.621 13.776 12.908 1.00 95.25 107 THR A C 1
ATOM 840 O O . THR A 1 107 ? -3.440 12.990 12.439 1.00 95.25 107 THR A O 1
ATOM 843 N N . THR A 1 108 ? -2.356 14.949 12.343 1.00 96.06 108 THR A N 1
ATOM 844 C CA . THR A 1 108 ? -2.895 15.346 11.039 1.00 96.06 108 THR A CA 1
ATOM 845 C C . THR A 1 108 ? -1.905 14.963 9.951 1.00 96.06 108 THR A C 1
ATOM 847 O O . THR A 1 108 ? -0.729 15.298 10.072 1.00 96.06 108 THR A O 1
ATOM 850 N N . VAL A 1 109 ? -2.391 14.301 8.906 1.00 94.38 109 VAL A N 1
ATOM 851 C CA . VAL A 1 109 ? -1.600 13.890 7.744 1.00 94.38 109 VAL A CA 1
ATOM 852 C C . VAL A 1 109 ? -2.221 14.438 6.470 1.00 94.38 109 VAL A C 1
ATOM 854 O O . VAL A 1 109 ? -3.444 14.570 6.380 1.00 94.38 109 VAL A O 1
ATOM 857 N N . ASP A 1 110 ? -1.379 14.721 5.489 1.00 93.62 110 ASP A N 1
ATOM 858 C CA . ASP A 1 110 ? -1.810 15.017 4.129 1.00 93.62 110 ASP A CA 1
ATOM 859 C C . ASP A 1 110 ? -1.563 13.776 3.271 1.00 93.62 110 ASP A C 1
ATOM 861 O O . ASP A 1 110 ? -0.487 13.179 3.319 1.00 93.62 110 ASP A O 1
ATOM 865 N N . VAL A 1 111 ? -2.576 13.358 2.517 1.00 94.06 111 VAL A N 1
ATOM 866 C CA . VAL A 1 111 ? -2.511 12.197 1.629 1.00 94.06 111 VAL A CA 1
ATOM 867 C C . VAL A 1 111 ? -2.716 12.625 0.187 1.00 94.06 111 VAL A C 1
ATOM 869 O O . VAL A 1 111 ? -3.532 13.497 -0.115 1.00 94.06 111 VAL A O 1
ATOM 872 N N . SER A 1 112 ? -1.975 12.008 -0.721 1.00 92.75 112 SER A N 1
ATOM 873 C CA . SER A 1 112 ? -2.125 12.201 -2.164 1.00 92.75 112 SER A CA 1
ATOM 874 C C . SER A 1 112 ? -1.833 10.903 -2.901 1.00 92.75 112 SER A C 1
ATOM 876 O O . SER A 1 112 ? -1.268 9.977 -2.321 1.00 92.75 112 SER A O 1
ATOM 878 N N . ALA A 1 113 ? -2.287 10.796 -4.149 1.00 92.44 113 ALA A N 1
ATOM 879 C CA . ALA A 1 113 ? -2.110 9.586 -4.934 1.00 92.44 113 ALA A CA 1
ATOM 880 C C . ALA A 1 113 ? -1.673 9.892 -6.358 1.00 92.44 113 ALA A C 1
ATOM 882 O O . ALA A 1 113 ? -2.083 10.894 -6.946 1.00 92.44 113 ALA A O 1
ATOM 883 N N . VAL A 1 114 ? -0.874 8.981 -6.897 1.00 89.69 114 VAL A N 1
ATOM 884 C CA . VAL A 1 114 ? -0.561 8.858 -8.322 1.00 89.69 114 VAL A CA 1
ATOM 885 C C . VAL A 1 114 ? -0.938 7.444 -8.763 1.00 89.69 114 VAL A C 1
ATOM 887 O O . VAL A 1 114 ? -1.029 6.547 -7.928 1.00 89.69 114 VAL A O 1
ATOM 890 N N . ALA A 1 115 ? -1.232 7.248 -10.044 1.00 88.50 115 ALA A N 1
ATOM 891 C CA . ALA A 1 115 ? -1.611 5.940 -10.569 1.00 88.50 115 ALA A CA 1
ATOM 892 C C . ALA A 1 115 ? -1.083 5.773 -11.987 1.00 88.50 115 ALA A C 1
ATOM 894 O O . ALA A 1 115 ? -1.234 6.691 -12.798 1.00 88.50 115 ALA A O 1
ATOM 895 N N . ASN A 1 116 ? -0.546 4.593 -12.278 1.00 81.12 116 ASN A N 1
ATOM 896 C CA . ASN A 1 116 ? -0.147 4.179 -13.616 1.00 81.12 116 ASN A CA 1
ATOM 897 C C . ASN A 1 116 ? -1.025 3.018 -14.102 1.00 81.12 116 ASN A C 1
ATOM 899 O O . ASN A 1 116 ? -0.548 1.954 -14.477 1.00 81.12 116 ASN A O 1
ATOM 903 N N . SER A 1 117 ? -2.346 3.205 -14.062 1.00 77.69 117 SER A N 1
ATOM 904 C CA . SER A 1 117 ? -3.281 2.124 -14.371 1.00 77.69 117 SER A CA 1
ATOM 905 C C . SER A 1 117 ? -4.477 2.562 -15.210 1.00 77.69 117 SER A C 1
ATOM 907 O O . SER A 1 117 ? -4.802 3.743 -15.359 1.00 77.69 117 SER A O 1
ATOM 909 N N . ALA A 1 118 ? -5.141 1.567 -15.805 1.00 81.19 118 ALA A N 1
ATOM 910 C CA . ALA A 1 118 ? -6.367 1.758 -16.572 1.00 81.19 118 ALA A CA 1
ATOM 911 C C . ALA A 1 118 ? -7.641 1.783 -15.702 1.00 81.19 118 ALA A C 1
ATOM 913 O O . ALA A 1 118 ? -8.727 2.010 -16.247 1.00 81.19 118 ALA A O 1
ATOM 914 N N . PHE A 1 119 ? -7.542 1.491 -14.403 1.00 86.25 119 PHE A N 1
ATOM 915 C CA . PHE A 1 119 ? -8.684 1.356 -13.498 1.00 86.25 119 PHE A CA 1
ATOM 916 C C . PHE A 1 119 ? -8.993 2.681 -12.789 1.00 86.25 119 PHE A C 1
ATOM 918 O O . PHE A 1 119 ? -8.110 3.500 -12.535 1.00 86.25 119 PHE A O 1
ATOM 925 N N . ASP A 1 120 ? -10.267 2.897 -12.444 1.00 90.62 120 ASP A N 1
ATOM 926 C CA . ASP A 1 120 ? -10.667 4.004 -11.564 1.00 90.62 120 ASP A CA 1
ATOM 927 C C . ASP A 1 120 ? -10.455 3.583 -10.105 1.00 90.62 120 ASP A C 1
ATOM 929 O O . ASP A 1 120 ? -11.355 3.083 -9.422 1.00 90.62 120 ASP A O 1
ATOM 933 N N . ASN A 1 121 ? -9.203 3.696 -9.674 1.00 93.81 121 ASN A N 1
ATOM 934 C CA . ASN A 1 121 ? -8.741 3.231 -8.378 1.00 93.81 121 ASN A CA 1
ATOM 935 C C . ASN A 1 121 ? -9.042 4.238 -7.261 1.00 93.81 121 ASN A C 1
ATOM 937 O O . ASN A 1 121 ? -8.798 5.442 -7.384 1.00 93.81 121 ASN A O 1
ATOM 941 N N . VAL A 1 122 ? -9.530 3.716 -6.133 1.00 94.12 122 VAL A N 1
ATOM 942 C CA . VAL A 1 122 ? -9.767 4.483 -4.904 1.00 94.12 122 VAL A CA 1
ATOM 943 C C . VAL A 1 122 ? -8.961 3.866 -3.768 1.00 94.12 122 VAL A C 1
ATOM 945 O O . VAL A 1 122 ? -9.168 2.708 -3.419 1.00 94.12 122 VAL A O 1
ATOM 948 N N . GLY A 1 123 ? -8.048 4.636 -3.185 1.00 94.62 123 GLY A N 1
ATOM 949 C CA . GLY A 1 123 ? -7.226 4.222 -2.052 1.00 94.62 123 GLY A CA 1
ATOM 950 C C . GLY A 1 123 ? -7.772 4.715 -0.715 1.00 94.62 123 GLY A C 1
ATOM 951 O O . GLY A 1 123 ? -8.534 5.682 -0.650 1.00 94.62 123 GLY A O 1
ATOM 952 N N . GLY A 1 124 ? -7.350 4.075 0.372 1.00 95.25 124 GLY A N 1
ATOM 953 C CA . GLY A 1 124 ? -7.685 4.504 1.725 1.00 95.25 124 GLY A CA 1
ATOM 954 C C . GLY A 1 124 ? -6.858 3.820 2.808 1.00 95.25 124 GLY A C 1
ATOM 955 O O . GLY A 1 124 ? -6.078 2.909 2.538 1.00 95.25 124 GLY A O 1
ATOM 956 N N . PHE A 1 125 ? -7.077 4.239 4.058 1.00 96.38 125 PHE A N 1
ATOM 957 C CA . PHE A 1 125 ? -6.624 3.504 5.244 1.00 96.38 125 PHE A CA 1
ATOM 958 C C . PHE A 1 125 ? -7.812 3.072 6.096 1.00 96.38 125 PHE A C 1
ATOM 960 O O . PHE A 1 125 ? -8.810 3.797 6.199 1.00 96.38 125 PHE A O 1
ATOM 967 N N . TYR A 1 126 ? -7.691 1.921 6.750 1.00 96.06 126 TYR A N 1
ATOM 968 C CA . TYR A 1 126 ? -8.581 1.516 7.835 1.00 96.06 126 TYR A CA 1
ATOM 969 C C . TYR A 1 126 ? -7.832 1.344 9.149 1.00 96.06 126 TYR A C 1
ATOM 971 O O . TYR A 1 126 ? -6.647 1.015 9.177 1.00 96.06 126 TYR A O 1
ATOM 979 N N . GLN A 1 127 ? -8.550 1.572 10.247 1.00 96.56 127 GLN A N 1
ATOM 980 C CA . GLN A 1 127 ? -8.037 1.351 11.592 1.00 96.56 127 GLN A CA 1
ATOM 981 C C . GLN A 1 127 ? -7.999 -0.145 11.923 1.00 96.56 127 GLN A C 1
ATOM 983 O O . GLN A 1 127 ? -9.012 -0.844 11.859 1.00 96.56 127 GLN A O 1
ATOM 988 N N . ALA A 1 128 ? -6.829 -0.606 12.347 1.00 96.75 128 ALA A N 1
ATOM 989 C CA . ALA A 1 128 ? -6.592 -1.893 12.976 1.00 96.75 128 ALA A CA 1
ATOM 990 C C . ALA A 1 128 ? -6.079 -1.694 14.409 1.00 96.75 128 ALA A C 1
ATOM 992 O O . ALA A 1 128 ? -5.456 -0.682 14.738 1.00 96.75 128 ALA A O 1
ATOM 993 N N . ILE A 1 129 ? -6.345 -2.662 15.283 1.00 96.44 129 ILE A N 1
ATOM 994 C CA . ILE A 1 129 ? -5.952 -2.590 16.704 1.00 96.44 129 ILE A CA 1
ATOM 995 C C . ILE A 1 129 ? -4.577 -3.190 16.997 1.00 96.44 129 ILE A C 1
ATOM 997 O O . ILE A 1 129 ? -4.089 -3.108 18.123 1.00 96.44 129 ILE A O 1
ATOM 1001 N N . ASP A 1 130 ? -3.962 -3.813 15.998 1.00 95.44 130 ASP A N 1
ATOM 1002 C CA . ASP A 1 130 ? -2.640 -4.411 16.075 1.00 95.44 130 ASP A CA 1
ATOM 1003 C C . ASP A 1 130 ? -1.966 -4.412 14.696 1.00 95.44 130 ASP A C 1
ATOM 1005 O O . ASP A 1 130 ? -2.579 -4.124 13.666 1.00 95.44 130 ASP A O 1
ATOM 1009 N N . THR A 1 131 ? -0.680 -4.753 14.679 1.00 93.00 131 THR A N 1
ATOM 1010 C CA . THR A 1 131 ? 0.121 -4.872 13.453 1.00 93.00 131 THR A CA 1
ATOM 1011 C C . THR A 1 131 ? -0.239 -6.098 12.614 1.00 93.00 131 THR A C 1
ATOM 1013 O O . THR A 1 131 ? 0.254 -6.235 11.502 1.00 93.00 131 THR A O 1
ATOM 1016 N N . GLN A 1 132 ? -1.102 -6.985 13.119 1.00 93.81 132 GLN A N 1
ATOM 1017 C CA . GLN A 1 132 ? -1.621 -8.125 12.362 1.00 93.81 132 GLN A CA 1
ATOM 1018 C C . GLN A 1 132 ? -2.865 -7.751 11.550 1.00 93.81 132 GLN A C 1
ATOM 1020 O O . GLN A 1 132 ? -3.450 -8.624 10.915 1.00 93.81 132 GLN A O 1
ATOM 1025 N N . GLY A 1 133 ? -3.284 -6.482 11.578 1.00 94.56 133 GLY A N 1
ATOM 1026 C CA . GLY A 1 133 ? -4.403 -5.981 10.793 1.00 94.56 133 GLY A CA 1
ATOM 1027 C C . GLY A 1 133 ? -5.770 -6.292 11.392 1.00 94.56 133 GLY A C 1
ATOM 1028 O O . GLY A 1 133 ? -6.761 -6.179 10.674 1.00 94.56 133 GLY A O 1
ATOM 1029 N N . THR A 1 134 ? -5.873 -6.689 12.664 1.00 97.06 134 THR A N 1
ATOM 1030 C CA . THR A 1 134 ? -7.170 -7.010 13.283 1.00 97.06 134 THR A CA 1
ATOM 1031 C C . THR A 1 134 ? -8.109 -5.802 13.220 1.00 97.06 134 THR A C 1
ATOM 1033 O O . THR A 1 134 ? -7.828 -4.755 13.808 1.00 97.06 134 THR A O 1
ATOM 1036 N N . ALA A 1 135 ? -9.239 -5.948 12.524 1.00 96.69 135 ALA A N 1
ATOM 1037 C CA . ALA A 1 135 ? -10.238 -4.895 12.358 1.00 96.69 135 ALA A CA 1
ATOM 1038 C C . ALA A 1 135 ? -11.328 -5.012 13.433 1.00 96.69 135 ALA A C 1
ATOM 1040 O O . ALA A 1 135 ? -11.665 -6.115 13.868 1.00 96.69 135 ALA A O 1
ATOM 1041 N N . ILE A 1 136 ? -11.925 -3.891 13.842 1.00 93.56 136 ILE A N 1
ATOM 1042 C CA . ILE A 1 136 ? -13.128 -3.903 14.684 1.00 93.56 136 ILE A CA 1
ATOM 1043 C C . ILE A 1 136 ? -14.348 -3.718 13.786 1.00 93.56 136 ILE A C 1
ATOM 1045 O O . ILE A 1 136 ? -14.435 -2.746 13.048 1.00 93.56 136 ILE A O 1
ATOM 1049 N N . ASP A 1 137 ? -15.337 -4.605 13.879 1.00 89.75 137 ASP A N 1
ATOM 1050 C CA . ASP A 1 137 ? -16.657 -4.338 13.304 1.00 89.75 137 ASP A CA 1
ATOM 1051 C C . ASP A 1 137 ? -17.347 -3.229 14.123 1.00 89.75 137 ASP A C 1
ATOM 1053 O O . ASP A 1 137 ? -17.709 -3.468 15.281 1.00 89.75 137 ASP A O 1
ATOM 1057 N N . PRO A 1 138 ? -17.594 -2.032 13.559 1.00 82.56 138 PRO A N 1
ATOM 1058 C CA . PRO A 1 138 ? -18.166 -0.918 14.312 1.00 82.56 138 PRO A CA 1
ATOM 1059 C C . PRO A 1 138 ? -19.632 -1.145 14.708 1.00 82.56 138 PRO A C 1
ATOM 1061 O O . PRO A 1 138 ? -20.157 -0.437 15.570 1.00 82.56 138 PRO A O 1
ATOM 1064 N N . VAL A 1 139 ? -20.317 -2.121 14.100 1.00 84.00 139 VAL A N 1
ATOM 1065 C CA . VAL A 1 139 ? -21.711 -2.450 14.418 1.00 84.00 139 VAL A CA 1
ATOM 1066 C C . VAL A 1 139 ? -21.789 -3.404 15.604 1.00 84.00 139 VAL A C 1
ATOM 1068 O O . VAL A 1 139 ? -22.594 -3.190 16.514 1.00 84.00 139 VAL A O 1
ATOM 1071 N N . SER A 1 140 ? -20.987 -4.472 15.600 1.00 90.00 140 SER A N 1
ATOM 1072 C CA . SER A 1 140 ? -21.030 -5.501 16.647 1.00 90.00 140 SER A CA 1
ATOM 1073 C C . SER A 1 140 ? -19.999 -5.309 17.763 1.00 90.00 140 SER A C 1
ATOM 1075 O O . SER A 1 140 ? -20.193 -5.842 18.858 1.00 90.00 140 SER A O 1
ATOM 1077 N N . GLY A 1 141 ? -18.933 -4.547 17.510 1.00 90.81 141 GLY A N 1
ATOM 1078 C CA . GLY A 1 141 ? -17.759 -4.422 18.374 1.00 90.81 141 GLY A CA 1
ATOM 1079 C C . GLY A 1 141 ? -16.863 -5.664 18.376 1.00 90.81 141 GLY A C 1
ATOM 1080 O O . GLY A 1 141 ? -16.043 -5.809 19.279 1.00 90.81 141 GLY A O 1
ATOM 1081 N N . ALA A 1 142 ? -17.060 -6.593 17.437 1.00 94.19 142 ALA A N 1
ATOM 1082 C CA . ALA A 1 142 ? -16.234 -7.787 17.323 1.00 94.19 142 ALA A CA 1
ATOM 1083 C C . ALA A 1 142 ? -14.866 -7.452 16.719 1.00 94.19 142 ALA A C 1
ATOM 1085 O O . ALA A 1 142 ? -14.784 -6.712 15.743 1.00 94.19 142 ALA A O 1
ATOM 1086 N N . GLU A 1 143 ? -13.818 -8.048 17.275 1.00 97.31 143 GLU A N 1
ATOM 1087 C CA . GLU A 1 143 ? -12.487 -8.085 16.672 1.00 97.31 143 GLU A CA 1
ATOM 1088 C C . GLU A 1 143 ? -12.480 -9.186 15.607 1.00 97.31 143 GLU A C 1
ATOM 1090 O O . GLU A 1 143 ? -12.815 -10.339 15.898 1.00 97.31 143 GLU A O 1
ATOM 1095 N N . ILE A 1 144 ? -12.152 -8.823 14.370 1.00 97.81 144 ILE A N 1
ATOM 1096 C CA . ILE A 1 144 ? -12.127 -9.723 13.221 1.00 97.81 144 ILE A CA 1
ATOM 1097 C C . ILE A 1 144 ? -10.692 -9.792 12.715 1.00 97.81 144 ILE A C 1
ATOM 1099 O O . ILE A 1 144 ? -10.133 -8.795 12.254 1.00 97.81 144 ILE A O 1
ATOM 1103 N N . ALA A 1 145 ? -10.095 -10.977 12.826 1.00 97.12 145 ALA A N 1
ATOM 1104 C CA . ALA A 1 145 ? -8.758 -11.222 12.316 1.00 97.12 145 ALA A CA 1
ATOM 1105 C C . ALA A 1 145 ? -8.765 -11.243 10.782 1.00 97.12 145 ALA A C 1
ATOM 1107 O O . ALA A 1 145 ? -9.768 -11.589 10.149 1.00 97.12 145 ALA A O 1
ATOM 1108 N N . VAL A 1 146 ? -7.625 -10.903 10.188 1.00 95.69 146 VAL A N 1
ATOM 1109 C CA . VAL A 1 146 ? -7.390 -11.064 8.750 1.00 95.69 146 VAL A CA 1
ATOM 1110 C C . VAL A 1 146 ? -7.771 -12.485 8.311 1.00 95.69 146 VAL A C 1
ATOM 1112 O O . VAL A 1 146 ? -7.401 -13.469 8.954 1.00 95.69 146 VAL A O 1
ATOM 1115 N N . GLY A 1 147 ? -8.521 -12.587 7.211 1.00 93.19 147 GLY A N 1
ATOM 1116 C CA . GLY A 1 147 ? -8.965 -13.856 6.622 1.00 93.19 147 GLY A CA 1
ATOM 1117 C C . GLY A 1 147 ? -10.219 -14.471 7.257 1.00 93.19 147 GLY A C 1
ATOM 1118 O O . GLY A 1 147 ? -10.788 -15.415 6.698 1.00 93.19 147 GLY A O 1
ATOM 1119 N N . ASP A 1 148 ? -10.707 -13.934 8.380 1.00 97.06 148 ASP A N 1
ATOM 1120 C CA . ASP A 1 148 ? -11.987 -14.356 8.943 1.00 97.06 148 ASP A CA 1
ATOM 1121 C C . ASP A 1 148 ? -13.177 -13.802 8.141 1.00 97.06 148 ASP A C 1
ATOM 1123 O O . ASP A 1 148 ? -13.137 -12.752 7.492 1.00 97.06 148 ASP A O 1
ATOM 1127 N N . ALA A 1 149 ? -14.301 -14.519 8.204 1.00 95.12 149 ALA A N 1
ATOM 1128 C CA . ALA A 1 149 ? -15.523 -14.103 7.530 1.00 95.12 149 ALA A CA 1
ATOM 1129 C C . ALA A 1 149 ? -16.006 -12.737 8.052 1.00 95.12 149 ALA A C 1
ATOM 1131 O O . ALA A 1 149 ? -16.286 -12.580 9.239 1.00 95.12 149 ALA A O 1
ATOM 1132 N N . GLY A 1 150 ? -16.178 -11.780 7.137 1.00 94.56 150 GLY A N 1
ATOM 1133 C CA . GLY A 1 150 ? -16.597 -10.414 7.462 1.00 94.56 150 GLY A CA 1
ATOM 1134 C C . GLY A 1 150 ? -15.445 -9.427 7.653 1.00 94.56 150 GLY A C 1
ATOM 1135 O O . GLY A 1 150 ? -15.727 -8.255 7.888 1.00 94.56 150 GLY A O 1
ATOM 1136 N N . TYR A 1 151 ? -14.189 -9.865 7.500 1.00 96.62 151 TYR A N 1
ATOM 1137 C CA . TYR A 1 151 ? -13.014 -9.001 7.621 1.00 96.62 151 TYR A CA 1
ATOM 1138 C C . TYR A 1 151 ? -13.078 -7.774 6.706 1.00 96.62 151 TYR A C 1
ATOM 1140 O O . TYR A 1 151 ? -13.026 -6.655 7.201 1.00 96.62 151 TYR A O 1
ATOM 1148 N N . GLU A 1 152 ? -13.302 -7.967 5.401 1.00 95.25 152 GLU A N 1
ATOM 1149 C CA . GLU A 1 152 ? -13.413 -6.867 4.428 1.00 95.25 152 GLU A CA 1
ATOM 1150 C C . GLU A 1 152 ? -14.474 -5.834 4.845 1.00 95.25 152 GLU A C 1
ATOM 1152 O O . GLU A 1 152 ? -14.254 -4.626 4.786 1.00 95.25 152 GLU A O 1
ATOM 1157 N N . ILE A 1 153 ? -15.628 -6.306 5.326 1.00 94.50 153 ILE A N 1
ATOM 1158 C CA . ILE A 1 153 ? -16.717 -5.431 5.770 1.00 94.50 153 ILE A CA 1
ATOM 1159 C C . ILE A 1 153 ? -16.276 -4.610 6.986 1.00 94.50 153 ILE A C 1
ATOM 1161 O O . ILE A 1 153 ? -16.546 -3.410 7.030 1.00 94.50 153 ILE A O 1
ATOM 1165 N N . ALA A 1 154 ? -15.612 -5.230 7.965 1.00 96.50 154 ALA A N 1
ATOM 1166 C CA . ALA A 1 154 ? -15.109 -4.539 9.150 1.00 96.50 154 ALA A CA 1
ATOM 1167 C C . ALA A 1 154 ? -13.982 -3.549 8.819 1.00 96.50 154 ALA A C 1
ATOM 1169 O O . ALA A 1 154 ? -14.012 -2.428 9.326 1.00 96.50 154 ALA A O 1
ATOM 1170 N N . ALA A 1 155 ? -13.054 -3.928 7.935 1.00 96.00 155 ALA A N 1
ATOM 1171 C CA . ALA A 1 155 ? -11.975 -3.071 7.452 1.00 96.00 155 ALA A CA 1
ATOM 1172 C C . ALA A 1 155 ? -12.544 -1.822 6.764 1.00 96.00 155 ALA A C 1
ATOM 1174 O O . ALA A 1 155 ? -12.327 -0.707 7.231 1.00 96.00 155 ALA A O 1
ATOM 1175 N N . LYS A 1 156 ? -13.395 -1.993 5.743 1.00 94.50 156 LYS A N 1
ATOM 1176 C CA . LYS A 1 156 ? -14.029 -0.870 5.028 1.00 94.50 156 LYS A CA 1
ATOM 1177 C C . LYS A 1 156 ? -14.893 0.001 5.940 1.00 94.50 156 LYS A C 1
ATOM 1179 O O . LYS A 1 156 ? -14.904 1.220 5.811 1.00 94.50 156 LYS A O 1
ATOM 1184 N N . SER A 1 157 ? -15.596 -0.603 6.900 1.00 94.50 157 SER A N 1
ATOM 1185 C CA . SER A 1 157 ? -16.412 0.156 7.861 1.00 94.50 157 SER A CA 1
ATOM 1186 C C . SER A 1 157 ? -15.577 0.945 8.878 1.00 94.50 157 SER A C 1
ATOM 1188 O O . SER A 1 157 ? -16.110 1.863 9.499 1.00 94.50 157 SER A O 1
ATOM 1190 N N . SER A 1 158 ? -14.298 0.599 9.039 1.00 93.75 158 SER A N 1
ATOM 1191 C CA . SER A 1 158 ? -13.317 1.298 9.879 1.00 93.75 158 SER A CA 1
ATOM 1192 C C . SER A 1 158 ? -12.379 2.188 9.060 1.00 93.75 158 SER A C 1
ATOM 1194 O O . SER A 1 158 ? -11.312 2.573 9.545 1.00 93.75 158 SER A O 1
ATOM 1196 N N . SER A 1 159 ? -12.738 2.494 7.809 1.00 94.50 159 SER A N 1
ATOM 1197 C CA . SER A 1 159 ? -11.939 3.379 6.974 1.00 94.50 159 SER A CA 1
ATOM 1198 C C . SER A 1 159 ? -11.972 4.816 7.495 1.00 94.50 159 SER A C 1
ATOM 1200 O O . SER A 1 159 ? -13.030 5.345 7.839 1.00 94.50 159 SER A O 1
ATOM 1202 N N . VAL A 1 160 ? -10.797 5.447 7.538 1.00 93.6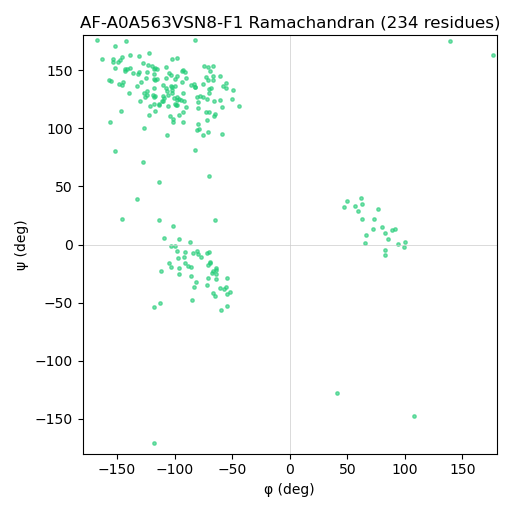2 160 VAL A N 1
ATOM 1203 C CA . VAL A 1 160 ? -10.634 6.869 7.882 1.00 93.62 160 VAL A CA 1
ATOM 1204 C C . VAL A 1 160 ? -11.146 7.761 6.751 1.00 93.62 160 VAL A C 1
ATOM 1206 O O . VAL A 1 160 ? -11.714 8.825 6.992 1.00 93.62 160 VAL A O 1
ATOM 1209 N N . GLY A 1 161 ? -10.965 7.305 5.514 1.00 91.19 161 GLY A N 1
ATOM 1210 C CA . GLY A 1 161 ? -11.314 8.018 4.301 1.00 91.19 161 GLY A CA 1
ATOM 1211 C C . GLY A 1 161 ? -10.891 7.235 3.062 1.00 91.19 161 GLY A C 1
ATOM 1212 O O . GLY A 1 161 ? -10.071 6.318 3.133 1.00 91.19 161 GLY A O 1
ATOM 1213 N N . GLU A 1 162 ? -11.469 7.633 1.936 1.00 93.19 162 GLU A N 1
ATOM 1214 C CA . GLU A 1 162 ? -11.221 7.095 0.601 1.00 93.19 162 GLU A CA 1
ATOM 1215 C C . GLU A 1 162 ? -10.937 8.270 -0.346 1.00 93.19 162 GLU A C 1
ATOM 1217 O O . GLU A 1 162 ? -11.587 9.316 -0.242 1.00 93.19 162 GLU A O 1
ATOM 1222 N N . PHE A 1 163 ? -9.979 8.117 -1.257 1.00 92.06 163 PHE A N 1
ATOM 1223 C CA . PHE A 1 163 ? -9.584 9.150 -2.218 1.00 92.06 163 PHE A CA 1
ATOM 1224 C C . PHE A 1 163 ? -8.989 8.531 -3.491 1.00 92.06 163 PHE A C 1
ATOM 1226 O O . PHE A 1 163 ? -8.525 7.395 -3.488 1.00 92.06 163 PHE A O 1
ATOM 1233 N N . GLY A 1 164 ? -9.023 9.280 -4.593 1.00 90.62 164 GLY A N 1
ATOM 1234 C CA . GLY A 1 164 ? -8.404 8.899 -5.869 1.00 90.62 164 GLY A CA 1
ATOM 1235 C C . GLY A 1 164 ? -7.306 9.884 -6.281 1.00 90.62 164 GLY A C 1
ATOM 1236 O O . GLY A 1 164 ? -6.969 10.802 -5.538 1.00 90.62 164 GLY A O 1
ATOM 1237 N N . VAL A 1 165 ? -6.795 9.749 -7.507 1.00 83.62 165 VAL A N 1
ATOM 1238 C CA . VAL A 1 165 ? -5.630 10.509 -8.019 1.00 83.62 165 VAL A CA 1
ATOM 1239 C C . VAL A 1 165 ? -5.870 12.023 -8.116 1.00 83.62 165 VAL A C 1
ATOM 1241 O O . VAL A 1 165 ? -4.952 12.829 -7.998 1.00 83.62 165 VAL A O 1
ATOM 1244 N N . THR A 1 166 ? -7.111 12.464 -8.334 1.00 73.38 166 THR A N 1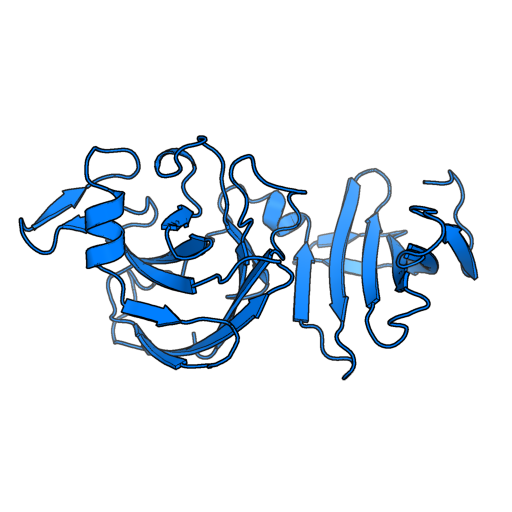
ATOM 1245 C CA . THR A 1 166 ? -7.385 13.877 -8.656 1.00 73.38 166 THR A CA 1
ATOM 1246 C C . THR A 1 166 ? -7.419 14.816 -7.449 1.00 73.38 166 THR A C 1
ATOM 1248 O O . THR A 1 166 ? -7.585 16.025 -7.637 1.00 73.38 166 THR A O 1
ATOM 1251 N N . THR A 1 167 ? -7.317 14.293 -6.224 1.00 67.50 167 THR A N 1
ATOM 1252 C CA . THR A 1 167 ? -7.541 15.082 -5.008 1.00 67.50 167 THR A CA 1
ATOM 1253 C C . THR A 1 167 ? -6.634 14.600 -3.882 1.00 67.50 167 THR A C 1
ATOM 1255 O O . THR A 1 167 ? -6.791 13.483 -3.401 1.00 67.50 167 THR A O 1
ATOM 1258 N N . GLY A 1 168 ? -5.707 15.456 -3.444 1.00 82.31 168 GLY A N 1
ATOM 1259 C CA . GLY A 1 168 ? -5.083 15.287 -2.135 1.00 82.31 168 GLY A CA 1
ATOM 1260 C C . GLY A 1 168 ? -6.076 15.644 -1.028 1.00 82.31 168 GLY A C 1
ATOM 1261 O O . GLY A 1 168 ? -6.882 16.564 -1.194 1.00 82.31 168 GLY A O 1
ATOM 1262 N N . GLU A 1 169 ? -6.019 14.929 0.087 1.00 92.81 169 GLU A N 1
ATOM 1263 C CA . GLU A 1 169 ? -6.921 15.083 1.229 1.00 92.81 169 GLU A CA 1
ATOM 1264 C C . GLU A 1 169 ? -6.114 15.267 2.519 1.00 92.81 169 GLU A C 1
ATOM 1266 O O . GLU A 1 169 ? -4.970 14.835 2.621 1.00 92.81 169 GLU A O 1
ATOM 1271 N N . THR A 1 170 ? -6.720 15.895 3.525 1.00 93.88 170 THR A N 1
ATOM 1272 C CA . THR A 1 170 ? -6.126 16.018 4.864 1.00 93.88 170 THR A CA 1
ATOM 1273 C C . THR A 1 170 ? -6.932 15.170 5.835 1.00 93.88 170 THR A C 1
ATOM 1275 O O . THR A 1 170 ? -8.139 15.382 5.988 1.00 93.88 170 THR A O 1
ATOM 1278 N N . TRP A 1 171 ? -6.272 14.245 6.527 1.00 93.75 171 TRP A N 1
ATOM 1279 C CA . TRP A 1 171 ? -6.897 13.310 7.460 1.00 93.75 171 TRP A CA 1
ATOM 1280 C C . TRP A 1 171 ? -6.356 13.459 8.880 1.00 93.75 171 TRP A C 1
ATOM 1282 O O . TRP A 1 171 ? -5.227 13.886 9.106 1.00 93.75 171 TRP A O 1
AT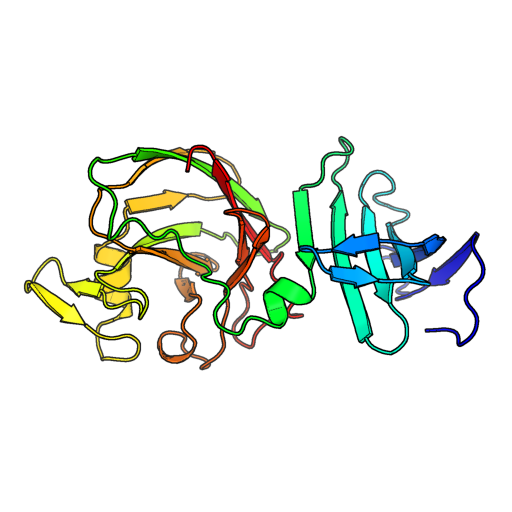OM 1292 N N . GLU A 1 172 ? -7.183 13.096 9.857 1.00 95.38 172 GLU A N 1
ATOM 1293 C CA . GLU A 1 172 ? -6.788 12.991 11.260 1.00 95.38 172 GLU A CA 1
ATOM 1294 C C . GLU A 1 172 ? -6.674 11.511 11.631 1.00 95.38 172 GLU A C 1
ATOM 1296 O O . GLU A 1 172 ? -7.643 10.758 11.540 1.00 95.38 172 GLU A O 1
ATOM 1301 N N . LEU A 1 173 ? -5.477 11.098 12.040 1.00 95.69 173 LEU A N 1
ATOM 1302 C CA . LEU A 1 173 ? -5.172 9.745 12.481 1.00 95.69 173 LEU A CA 1
ATOM 1303 C C . LEU A 1 173 ? -5.117 9.725 14.007 1.00 95.69 173 LEU A C 1
ATOM 1305 O O . LEU A 1 173 ? -4.189 10.255 14.619 1.00 95.69 173 LEU A O 1
ATOM 1309 N N . ASP A 1 174 ? -6.124 9.123 14.629 1.00 96.38 174 ASP A N 1
ATOM 1310 C CA . ASP A 1 174 ? -6.176 8.892 16.069 1.00 96.38 174 ASP A CA 1
ATOM 1311 C C . ASP A 1 174 ? -5.020 8.019 16.577 1.00 96.38 174 ASP A C 1
ATOM 1313 O O . ASP A 1 174 ? -4.584 7.060 15.933 1.00 96.38 174 ASP A O 1
ATOM 1317 N N . ALA A 1 175 ? -4.565 8.336 17.786 1.00 96.69 175 ALA A N 1
ATOM 1318 C CA . ALA A 1 175 ? -3.638 7.511 18.545 1.00 96.69 175 ALA A CA 1
ATOM 1319 C C . ALA A 1 175 ? -4.259 6.166 18.968 1.00 96.69 175 ALA A C 1
ATOM 1321 O O . ALA A 1 175 ? -5.466 6.071 19.194 1.00 96.69 175 ALA A O 1
ATOM 1322 N N . GLY A 1 176 ? -3.417 5.148 19.157 1.00 96.19 176 GLY A N 1
ATOM 1323 C CA . GLY A 1 176 ? -3.817 3.827 19.650 1.00 96.19 176 GLY A CA 1
ATOM 1324 C C . GLY A 1 176 ? -4.234 2.830 18.566 1.00 96.19 176 GLY A C 1
ATOM 1325 O O . GLY A 1 176 ? -4.789 1.786 18.902 1.00 96.19 176 GLY 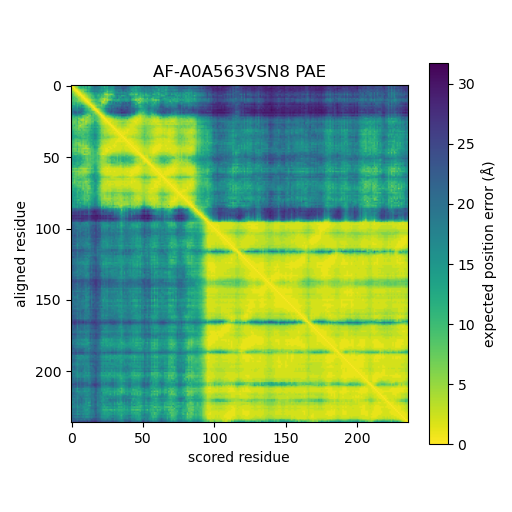A O 1
ATOM 1326 N N . PHE A 1 177 ? -3.963 3.130 17.293 1.00 96.25 177 PHE A N 1
ATOM 1327 C CA . PHE A 1 177 ? -4.303 2.277 16.152 1.00 96.25 177 PHE A CA 1
ATOM 1328 C C . PHE A 1 177 ? -3.113 2.065 15.217 1.00 96.25 177 PHE A C 1
ATOM 1330 O O . PHE A 1 177 ? -2.142 2.822 15.219 1.00 96.25 177 PHE A O 1
ATOM 1337 N N . VAL A 1 178 ? -3.227 1.039 14.384 1.00 95.69 178 VAL A N 1
ATOM 1338 C CA . VAL A 1 178 ? -2.443 0.871 13.163 1.00 95.69 178 VAL A CA 1
ATOM 1339 C C . VAL A 1 178 ? -3.339 1.236 11.983 1.00 95.69 178 VAL A C 1
ATOM 1341 O O . VAL A 1 178 ? -4.502 0.843 11.954 1.00 95.69 178 VAL A O 1
ATOM 1344 N N . TYR A 1 179 ? -2.821 1.982 11.015 1.00 95.88 179 TYR A N 1
ATOM 1345 C CA . TYR A 1 179 ? -3.550 2.349 9.804 1.00 95.88 179 TYR A CA 1
ATOM 1346 C C . TYR A 1 179 ? -3.058 1.505 8.643 1.00 95.88 179 TYR A C 1
ATOM 1348 O O . TYR A 1 179 ? -1.916 1.656 8.206 1.00 95.88 179 TYR A O 1
ATOM 1356 N N . ILE A 1 180 ? -3.921 0.607 8.173 1.00 96.06 180 ILE A N 1
ATOM 1357 C CA . ILE A 1 180 ? -3.596 -0.326 7.101 1.00 96.06 180 ILE A CA 1
ATOM 1358 C C . ILE A 1 180 ? -4.093 0.238 5.761 1.00 96.06 180 ILE A C 1
ATOM 1360 O O . ILE A 1 180 ? -5.284 0.551 5.654 1.00 96.06 180 ILE A O 1
ATOM 1364 N N . PRO A 1 181 ? -3.219 0.371 4.750 1.00 96.12 181 PRO A N 1
ATOM 1365 C CA . PRO A 1 181 ? -3.590 0.765 3.400 1.00 96.12 181 PRO A CA 1
ATOM 1366 C C . PRO A 1 181 ? -4.445 -0.301 2.706 1.00 96.12 181 PRO A C 1
ATOM 1368 O O . PRO A 1 181 ? -4.254 -1.512 2.875 1.00 96.12 181 PRO A O 1
ATOM 1371 N N . TYR A 1 182 ? -5.376 0.161 1.881 1.00 97.00 182 TYR A N 1
ATOM 1372 C CA . TYR A 1 182 ? -6.141 -0.678 0.967 1.00 97.00 182 TYR A CA 1
ATOM 1373 C C . TYR A 1 182 ? -6.493 0.077 -0.317 1.00 97.00 182 TYR A C 1
ATOM 1375 O O . TYR A 1 182 ? -6.526 1.310 -0.341 1.00 97.00 182 TYR A O 1
ATOM 1383 N N . LEU A 1 183 ? -6.792 -0.692 -1.360 1.00 96.81 183 LEU A N 1
ATOM 1384 C CA . LEU A 1 183 ? -7.294 -0.229 -2.646 1.00 96.81 183 LEU A CA 1
ATOM 1385 C C . LEU A 1 183 ? -8.686 -0.813 -2.892 1.00 96.81 183 LEU A C 1
ATOM 1387 O O . LEU A 1 183 ? -8.955 -1.967 -2.555 1.00 96.81 183 LEU A O 1
ATOM 1391 N N . LEU A 1 184 ? -9.564 -0.022 -3.498 1.00 96.06 184 LEU A N 1
ATOM 1392 C CA . LEU A 1 184 ? -10.759 -0.477 -4.194 1.00 96.06 184 LEU A CA 1
ATOM 1393 C C . LEU A 1 184 ? -10.504 -0.336 -5.692 1.00 96.06 184 LEU A C 1
ATOM 1395 O O . LEU A 1 184 ? -10.707 0.739 -6.265 1.00 96.06 184 LEU A O 1
ATOM 1399 N N . ALA A 1 185 ? -10.047 -1.422 -6.309 1.00 94.75 185 ALA A N 1
ATOM 1400 C CA . ALA A 1 185 ? -9.732 -1.451 -7.727 1.00 94.75 185 ALA A CA 1
ATOM 1401 C C . ALA A 1 185 ? -11.025 -1.408 -8.560 1.00 94.75 185 ALA A C 1
ATOM 1403 O O . ALA A 1 185 ? -11.960 -2.179 -8.304 1.00 94.75 185 ALA A O 1
ATOM 1404 N N . ASP A 1 186 ? -11.120 -0.443 -9.483 1.00 90.81 186 ASP A N 1
ATOM 1405 C CA . ASP A 1 186 ? -12.345 -0.095 -10.240 1.00 90.81 186 ASP A CA 1
ATOM 1406 C C . ASP A 1 186 ? -13.601 0.032 -9.337 1.00 90.81 186 ASP A C 1
ATOM 1408 O O . ASP A 1 186 ? -14.727 -0.331 -9.697 1.00 90.81 186 ASP A O 1
ATOM 1412 N N . GLY A 1 187 ? -13.398 0.481 -8.090 1.00 82.75 187 GLY A N 1
ATOM 1413 C CA . GLY A 1 187 ? -14.432 0.614 -7.058 1.00 82.75 187 GLY A CA 1
ATOM 1414 C C . GLY A 1 187 ? -15.048 -0.700 -6.547 1.00 82.75 187 GLY A C 1
ATOM 1415 O O . GLY A 1 187 ? -16.034 -0.655 -5.800 1.00 82.75 187 GLY A O 1
ATOM 1416 N N . ALA A 1 188 ? -14.514 -1.860 -6.936 1.00 86.25 188 ALA A N 1
ATOM 1417 C CA . ALA A 1 188 ? -15.116 -3.166 -6.671 1.00 86.25 188 ALA A CA 1
ATOM 1418 C C . ALA A 1 188 ? -14.235 -4.074 -5.809 1.00 86.25 188 ALA A C 1
ATOM 1420 O O . ALA A 1 188 ? -14.710 -4.568 -4.782 1.00 86.25 188 ALA A O 1
ATOM 1421 N N . ASP A 1 189 ? -12.987 -4.292 -6.218 1.00 93.88 189 ASP A N 1
ATOM 1422 C CA . ASP A 1 189 ? -12.124 -5.302 -5.610 1.00 93.88 189 ASP A CA 1
ATOM 1423 C C . ASP A 1 189 ? -11.322 -4.694 -4.458 1.00 93.88 189 ASP A C 1
ATOM 1425 O O . ASP A 1 189 ? -10.555 -3.753 -4.647 1.00 93.88 189 ASP A O 1
ATOM 1429 N N . PHE A 1 190 ? -11.529 -5.214 -3.245 1.00 96.19 190 PHE A N 1
ATOM 1430 C CA . PHE A 1 190 ? -10.759 -4.824 -2.067 1.00 96.19 190 PHE A CA 1
ATOM 1431 C C . PHE A 1 190 ? -9.411 -5.540 -2.064 1.00 96.19 190 PHE A C 1
ATOM 1433 O O . PHE A 1 190 ? -9.369 -6.768 -1.970 1.00 96.19 190 PHE A O 1
ATOM 1440 N N . LEU A 1 191 ? -8.334 -4.761 -2.132 1.00 96.56 191 LEU A N 1
ATOM 1441 C CA . LEU A 1 191 ? -6.958 -5.245 -2.158 1.00 96.56 191 LEU A CA 1
ATOM 1442 C C . LEU A 1 191 ? -6.170 -4.615 -1.010 1.00 96.56 191 LEU A C 1
ATOM 1444 O O . LEU A 1 191 ? -6.227 -3.407 -0.786 1.00 96.56 191 LEU A O 1
ATOM 1448 N N . THR A 1 192 ? -5.441 -5.432 -0.256 1.00 96.31 192 THR A N 1
ATOM 1449 C CA . THR A 1 192 ? -4.629 -4.976 0.881 1.00 96.31 192 THR A CA 1
ATOM 1450 C C . THR A 1 192 ? -3.303 -5.735 0.981 1.00 96.31 192 THR A C 1
ATOM 1452 O O . THR A 1 192 ? -3.044 -6.673 0.225 1.00 96.31 192 THR A O 1
ATOM 1455 N N . GLY A 1 193 ? -2.451 -5.328 1.926 1.00 94.25 193 GLY A N 1
ATOM 1456 C CA . GLY A 1 193 ? -1.156 -5.950 2.205 1.00 94.25 193 GLY A CA 1
ATOM 1457 C C . GLY A 1 193 ? -1.260 -7.397 2.706 1.00 94.25 193 GLY A C 1
ATOM 1458 O O . GLY A 1 193 ? -0.312 -8.179 2.662 1.00 94.25 193 GLY A O 1
ATOM 1459 N N . PHE A 1 194 ? -2.438 -7.767 3.208 1.00 94.38 194 PHE A N 1
ATOM 1460 C CA . PHE A 1 194 ? -2.700 -9.068 3.798 1.00 94.38 194 PHE A CA 1
ATOM 1461 C C . PHE A 1 194 ? -3.244 -10.066 2.778 1.00 94.38 194 PHE A C 1
ATOM 1463 O O . PHE A 1 194 ? -4.428 -10.049 2.440 1.00 94.38 194 PHE A O 1
ATOM 1470 N N . ALA A 1 195 ? -2.389 -10.998 2.360 1.00 93.19 195 ALA A N 1
ATOM 1471 C CA . ALA A 1 195 ? -2.721 -12.033 1.388 1.00 93.19 195 ALA A CA 1
ATOM 1472 C C . ALA A 1 195 ? -3.991 -12.819 1.750 1.00 93.19 195 ALA A C 1
ATOM 1474 O O . ALA A 1 195 ? -4.832 -13.077 0.897 1.00 93.19 195 ALA A O 1
ATOM 1475 N N . GLU A 1 196 ? -4.180 -13.162 3.024 1.00 94.00 196 GLU A N 1
ATOM 1476 C CA . GLU A 1 196 ? -5.338 -13.923 3.494 1.00 94.00 196 GLU A CA 1
ATOM 1477 C C . GLU A 1 196 ? -6.664 -13.146 3.431 1.00 94.00 196 GLU A C 1
ATOM 1479 O O . GLU A 1 196 ? -7.727 -13.765 3.514 1.00 94.00 196 GLU A O 1
ATOM 1484 N N . ALA A 1 197 ? -6.623 -11.815 3.292 1.00 95.12 197 ALA A N 1
ATOM 1485 C CA . ALA A 1 197 ? -7.805 -10.982 3.075 1.00 95.12 197 ALA A CA 1
ATOM 1486 C C . ALA A 1 197 ? -8.165 -10.823 1.588 1.00 95.12 197 ALA A C 1
ATOM 1488 O O . ALA A 1 197 ? -9.309 -10.481 1.286 1.00 95.12 197 ALA A O 1
ATOM 1489 N N . ASN A 1 198 ? -7.231 -11.101 0.675 1.00 94.81 198 ASN A N 1
ATOM 1490 C CA . ASN A 1 198 ? -7.428 -10.935 -0.761 1.00 94.81 198 ASN A CA 1
ATOM 1491 C C . ASN A 1 198 ? -7.985 -12.220 -1.393 1.00 94.81 198 ASN A C 1
ATOM 1493 O O . ASN A 1 198 ? -7.642 -13.341 -1.006 1.00 94.81 198 ASN A O 1
ATOM 1497 N N . ILE A 1 199 ? -8.869 -12.076 -2.386 1.00 93.88 199 ILE A N 1
ATOM 1498 C CA . ILE A 1 199 ? -9.605 -13.206 -2.987 1.00 93.88 199 ILE A CA 1
ATOM 1499 C C . ILE A 1 199 ? -8.696 -14.226 -3.696 1.00 93.88 199 ILE A C 1
ATOM 1501 O O . ILE A 1 199 ? -9.057 -15.400 -3.826 1.00 93.88 199 ILE A O 1
ATOM 1505 N N . ASP A 1 200 ? -7.525 -13.795 -4.152 1.00 94.44 200 ASP A N 1
ATOM 1506 C CA . ASP A 1 200 ? -6.518 -14.610 -4.829 1.00 94.44 200 ASP A CA 1
ATOM 1507 C C . ASP A 1 200 ? -5.386 -15.092 -3.915 1.00 94.44 200 ASP A C 1
ATOM 1509 O O . ASP A 1 200 ? -4.577 -15.925 -4.335 1.00 94.44 200 ASP A O 1
ATOM 1513 N N . GLY A 1 201 ? -5.362 -14.650 -2.656 1.00 92.38 201 GLY A N 1
ATOM 1514 C CA . GLY A 1 201 ? -4.337 -15.042 -1.700 1.00 92.38 201 GLY A CA 1
ATOM 1515 C C . GLY A 1 201 ? -2.972 -14.399 -1.952 1.00 92.38 201 GLY A C 1
ATOM 1516 O O . GLY A 1 201 ? -1.969 -14.986 -1.541 1.00 92.38 201 GLY A O 1
ATOM 1517 N N . LEU A 1 202 ? -2.907 -13.266 -2.657 1.00 92.00 202 LEU A N 1
ATOM 1518 C CA . LEU A 1 202 ? -1.665 -12.541 -2.940 1.00 92.00 202 LEU A CA 1
ATOM 1519 C C . LEU A 1 202 ? -1.571 -11.258 -2.119 1.00 92.00 202 LEU A C 1
ATOM 1521 O O . LEU A 1 202 ? -2.587 -10.695 -1.737 1.00 92.00 202 LEU A O 1
ATOM 1525 N N . ASN A 1 203 ? -0.354 -10.799 -1.828 1.00 92.69 203 ASN A N 1
ATOM 1526 C CA . ASN A 1 203 ? -0.139 -9.458 -1.289 1.00 92.69 203 ASN A CA 1
ATOM 1527 C C . ASN A 1 203 ? -0.240 -8.442 -2.443 1.00 92.69 203 ASN A C 1
ATOM 1529 O O . ASN A 1 203 ? 0.458 -8.609 -3.437 1.00 92.69 203 ASN A O 1
ATOM 1533 N N . HIS A 1 204 ? -1.068 -7.409 -2.280 1.00 94.81 204 HIS A N 1
ATOM 1534 C CA . HIS A 1 204 ? -1.261 -6.335 -3.257 1.00 94.81 204 HIS A CA 1
ATOM 1535 C C . HIS A 1 204 ? -0.686 -4.985 -2.823 1.00 94.81 204 HIS A C 1
ATOM 1537 O O . HIS A 1 204 ? -0.920 -3.999 -3.508 1.00 94.81 204 HIS A O 1
ATOM 1543 N N . VAL A 1 205 ? 0.030 -4.909 -1.695 1.00 94.12 205 VAL A N 1
ATOM 1544 C CA . VAL A 1 205 ? 0.605 -3.657 -1.187 1.00 94.12 205 VAL A CA 1
ATOM 1545 C C . VAL A 1 205 ? 2.062 -3.833 -0.787 1.00 94.12 205 VAL A C 1
ATOM 1547 O O . VAL A 1 205 ? 2.423 -4.779 -0.080 1.00 94.12 205 VAL A O 1
ATOM 1550 N N . GLN A 1 206 ? 2.890 -2.866 -1.169 1.00 90.00 206 GLN A N 1
ATOM 1551 C CA . GLN A 1 206 ? 4.277 -2.771 -0.736 1.00 90.00 206 GLN A CA 1
ATOM 1552 C C . GLN A 1 206 ? 4.597 -1.357 -0.239 1.00 90.00 206 GLN A C 1
ATOM 1554 O O . GLN A 1 206 ? 4.042 -0.371 -0.720 1.00 90.00 206 GLN A O 1
ATOM 1559 N N . ALA A 1 207 ? 5.512 -1.247 0.726 1.00 86.19 207 ALA A N 1
ATOM 1560 C CA . ALA A 1 207 ? 6.184 0.021 0.990 1.00 86.19 207 ALA A CA 1
ATOM 1561 C C . ALA A 1 207 ? 7.139 0.344 -0.176 1.00 86.19 207 ALA A C 1
ATOM 1563 O O . ALA A 1 207 ? 7.908 -0.522 -0.605 1.00 86.19 207 ALA A O 1
ATOM 1564 N N . VAL A 1 208 ? 7.046 1.568 -0.696 1.00 79.81 208 VAL A N 1
ATOM 1565 C CA . VAL A 1 208 ? 7.786 2.054 -1.881 1.00 79.81 208 VAL A CA 1
ATOM 1566 C C . VAL A 1 208 ? 8.416 3.425 -1.601 1.00 79.81 208 VAL A C 1
ATOM 1568 O O . VAL A 1 208 ? 8.372 4.356 -2.405 1.00 79.81 208 VAL A O 1
ATOM 1571 N N . GLY A 1 209 ? 8.921 3.594 -0.381 1.00 71.62 209 GLY A N 1
ATOM 1572 C CA . GLY A 1 209 ? 9.427 4.848 0.159 1.00 71.62 209 GLY A CA 1
ATOM 1573 C C . GLY A 1 209 ? 9.024 5.085 1.615 1.00 71.62 209 GLY A C 1
ATOM 1574 O O . GLY A 1 209 ? 8.245 4.344 2.218 1.00 71.62 209 GLY A O 1
ATOM 1575 N N . GLU A 1 210 ? 9.544 6.168 2.199 1.00 70.69 210 GLU A N 1
ATOM 1576 C CA . GLU A 1 210 ? 9.138 6.595 3.541 1.00 70.69 210 GLU A CA 1
ATOM 1577 C C . GLU A 1 210 ? 7.663 7.028 3.523 1.00 70.69 210 GLU A C 1
ATOM 1579 O O . GLU A 1 210 ? 7.337 8.066 2.960 1.00 70.69 210 GLU A O 1
ATOM 1584 N N . GLN A 1 211 ? 6.787 6.236 4.158 1.00 78.19 211 GLN A N 1
ATOM 1585 C CA . GLN A 1 211 ? 5.331 6.470 4.240 1.00 78.19 211 GLN A CA 1
ATOM 1586 C C . GLN A 1 211 ? 4.596 6.451 2.886 1.00 78.19 211 GLN A C 1
ATOM 1588 O O . GLN A 1 211 ? 3.489 6.984 2.779 1.00 78.19 211 GLN A O 1
ATOM 1593 N N . ASN A 1 212 ? 5.185 5.810 1.873 1.00 88.38 212 ASN A N 1
ATOM 1594 C CA . ASN A 1 212 ? 4.561 5.618 0.569 1.00 88.38 212 ASN A CA 1
ATOM 1595 C C . ASN A 1 212 ? 4.152 4.156 0.387 1.00 88.38 212 ASN A C 1
ATOM 1597 O O . ASN A 1 212 ? 4.929 3.242 0.674 1.00 88.38 212 ASN A O 1
ATOM 1601 N N . PHE A 1 213 ? 2.938 3.940 -0.112 1.00 92.56 213 PHE A N 1
ATOM 1602 C CA . PHE A 1 213 ? 2.337 2.617 -0.267 1.00 92.56 213 PHE A CA 1
ATOM 1603 C C . PHE A 1 213 ? 1.965 2.400 -1.730 1.00 92.56 213 PHE A C 1
ATOM 1605 O O . PHE A 1 213 ? 1.074 3.077 -2.237 1.00 92.56 213 PHE A O 1
ATOM 1612 N N . GLY A 1 214 ? 2.666 1.484 -2.389 1.00 92.75 214 GLY A N 1
ATOM 1613 C CA . GLY A 1 214 ? 2.408 1.065 -3.762 1.00 92.75 214 GLY A CA 1
ATOM 1614 C C . GLY A 1 214 ? 1.454 -0.121 -3.799 1.00 92.75 214 GLY A C 1
ATOM 1615 O O . GLY A 1 214 ? 1.449 -0.940 -2.875 1.00 92.75 214 GLY A O 1
ATOM 1616 N N . PHE A 1 215 ? 0.653 -0.210 -4.855 1.00 94.94 215 PHE A N 1
ATOM 1617 C CA . PHE A 1 215 ? -0.391 -1.207 -5.021 1.00 94.94 215 PHE A CA 1
ATOM 1618 C C . PHE A 1 215 ? -0.330 -1.877 -6.390 1.00 94.94 215 PHE A C 1
ATOM 1620 O O . PHE A 1 215 ? -0.041 -1.219 -7.381 1.00 94.94 215 PHE A O 1
ATOM 1627 N N . GLU A 1 216 ? -0.696 -3.158 -6.420 1.00 94.06 216 GLU A N 1
ATOM 1628 C CA . GLU A 1 216 ? -1.109 -3.876 -7.633 1.00 94.06 216 GLU A CA 1
ATOM 1629 C C . GLU A 1 216 ? -2.640 -3.899 -7.688 1.00 94.06 216 GLU A C 1
ATOM 1631 O O . GLU A 1 216 ? -3.272 -4.397 -6.749 1.00 94.06 216 GLU A O 1
ATOM 1636 N N . ASP A 1 217 ? -3.254 -3.410 -8.763 1.00 93.81 217 ASP A N 1
ATOM 1637 C CA . ASP A 1 217 ? -4.715 -3.309 -8.885 1.00 93.81 217 ASP A CA 1
ATOM 1638 C C . ASP A 1 217 ? -5.377 -4.530 -9.546 1.00 93.81 217 ASP A C 1
ATOM 1640 O O . ASP A 1 217 ? -6.600 -4.709 -9.484 1.00 93.81 217 ASP A O 1
ATOM 1644 N N . LEU A 1 218 ? -4.563 -5.417 -10.126 1.00 93.50 218 LEU A N 1
ATOM 1645 C CA . LEU A 1 218 ? -5.032 -6.587 -10.849 1.00 93.50 218 LEU A CA 1
ATOM 1646 C C . LEU A 1 218 ? -4.964 -7.854 -9.998 1.00 93.50 218 LEU A C 1
ATOM 1648 O O . LEU A 1 218 ? -3.885 -8.332 -9.653 1.00 93.50 218 LEU A O 1
ATOM 1652 N N . ILE A 1 219 ? -6.114 -8.501 -9.797 1.00 92.56 219 ILE A N 1
ATOM 1653 C CA . ILE A 1 219 ? -6.193 -9.867 -9.259 1.00 92.56 219 ILE A CA 1
ATOM 1654 C C . ILE A 1 219 ? -5.248 -10.811 -10.020 1.00 92.56 219 ILE A C 1
ATOM 1656 O O . ILE A 1 219 ? -5.344 -10.976 -11.240 1.00 92.56 219 ILE A O 1
ATOM 1660 N N . GLY A 1 220 ? -4.374 -11.490 -9.283 1.00 91.44 220 GLY A N 1
ATOM 1661 C CA . GLY A 1 220 ? -3.265 -12.274 -9.819 1.00 91.44 220 GLY A CA 1
ATOM 1662 C C . GLY A 1 220 ? -1.910 -11.559 -9.784 1.00 91.44 220 GLY A C 1
ATOM 1663 O O . GLY A 1 220 ? -0.923 -12.197 -10.153 1.00 91.44 220 GLY A O 1
ATOM 1664 N N . GLY A 1 221 ? -1.870 -10.305 -9.320 1.00 82.56 221 GLY A N 1
ATOM 1665 C CA . GLY A 1 221 ? -0.660 -9.530 -9.036 1.00 82.56 221 GLY A CA 1
ATOM 1666 C C . GLY A 1 221 ? 0.047 -8.970 -10.267 1.00 82.56 221 GLY A C 1
ATOM 1667 O O . GLY A 1 221 ? 1.267 -8.962 -10.259 1.00 82.56 221 GLY A O 1
ATOM 1668 N N . GLY A 1 222 ? -0.688 -8.645 -11.341 1.00 87.56 222 GLY A N 1
ATOM 1669 C CA . GLY A 1 222 ? -0.161 -7.868 -12.477 1.00 87.56 222 GLY A CA 1
ATOM 1670 C C . GLY A 1 222 ? 1.263 -8.220 -12.930 1.00 87.56 222 GLY A C 1
ATOM 1671 O O . GLY A 1 222 ? 1.577 -9.383 -13.229 1.00 87.56 222 GLY A O 1
ATOM 1672 N N . ASP A 1 223 ? 2.110 -7.201 -13.029 1.00 83.25 223 ASP A N 1
ATOM 1673 C CA . ASP A 1 223 ? 3.550 -7.291 -13.266 1.00 83.25 223 ASP A CA 1
ATOM 1674 C C . ASP A 1 223 ? 4.407 -7.147 -11.994 1.00 83.25 223 ASP A C 1
ATOM 1676 O O . ASP A 1 223 ? 5.602 -7.453 -12.061 1.00 83.25 223 ASP A O 1
ATOM 1680 N N . ASN A 1 224 ? 3.790 -6.935 -10.822 1.00 83.19 224 ASN A N 1
ATOM 1681 C CA . ASN A 1 224 ? 4.418 -6.906 -9.489 1.00 83.19 224 ASN A CA 1
ATOM 1682 C C . ASN A 1 224 ? 5.448 -5.779 -9.300 1.00 83.19 224 ASN A C 1
ATOM 1684 O O . ASN A 1 224 ? 6.462 -5.996 -8.625 1.00 83.19 224 ASN A O 1
ATOM 1688 N N . ASP A 1 225 ? 5.226 -4.612 -9.897 1.00 83.44 225 ASP A N 1
ATOM 1689 C CA . ASP A 1 225 ? 6.015 -3.407 -9.627 1.00 83.44 225 ASP A CA 1
ATOM 1690 C C . ASP A 1 225 ? 5.347 -2.465 -8.602 1.00 83.44 225 ASP A C 1
ATOM 1692 O O . ASP A 1 225 ? 6.026 -1.612 -8.034 1.00 83.44 225 ASP A O 1
ATOM 1696 N N . PHE A 1 226 ? 4.075 -2.699 -8.253 1.00 90.38 226 PHE A N 1
ATOM 1697 C CA . PHE A 1 226 ? 3.284 -1.955 -7.270 1.00 90.38 226 PHE A CA 1
ATOM 1698 C C . PHE A 1 226 ? 3.130 -0.456 -7.594 1.00 90.38 226 PHE A C 1
ATOM 1700 O O . PHE A 1 226 ? 2.990 0.360 -6.673 1.00 90.38 226 PHE A O 1
ATOM 1707 N N . ASN A 1 227 ? 3.157 -0.071 -8.875 1.00 89.25 227 ASN A N 1
ATOM 1708 C CA . ASN A 1 227 ? 2.957 1.319 -9.308 1.00 89.25 227 ASN A CA 1
ATOM 1709 C C . ASN A 1 227 ? 1.556 1.607 -9.894 1.00 89.25 227 ASN A C 1
ATOM 1711 O O . ASN A 1 227 ? 1.257 2.770 -10.192 1.00 89.25 227 ASN A O 1
ATOM 1715 N N . ASP A 1 228 ? 0.664 0.606 -9.982 1.00 91.94 228 ASP A N 1
ATOM 1716 C CA . ASP A 1 228 ? -0.710 0.790 -10.486 1.00 91.94 228 ASP A CA 1
ATOM 1717 C C . ASP A 1 228 ? -1.445 1.890 -9.705 1.00 91.94 228 ASP A C 1
ATOM 1719 O O . ASP A 1 228 ? -2.213 2.686 -10.251 1.00 91.94 228 ASP A O 1
ATOM 1723 N N . PHE A 1 229 ? -1.191 1.967 -8.400 1.00 93.56 229 PHE A N 1
ATOM 1724 C CA . PHE A 1 229 ? -1.626 3.063 -7.546 1.00 93.56 229 PHE A CA 1
ATOM 1725 C C . PHE A 1 229 ? -0.608 3.269 -6.432 1.00 93.56 229 PHE A C 1
ATOM 1727 O O . PHE A 1 229 ? -0.134 2.305 -5.841 1.00 93.56 229 PHE A O 1
ATOM 1734 N N . ILE A 1 230 ? -0.278 4.515 -6.110 1.00 92.62 230 ILE A N 1
ATOM 1735 C CA . ILE A 1 230 ? 0.656 4.850 -5.035 1.00 92.62 230 ILE A CA 1
ATOM 1736 C C 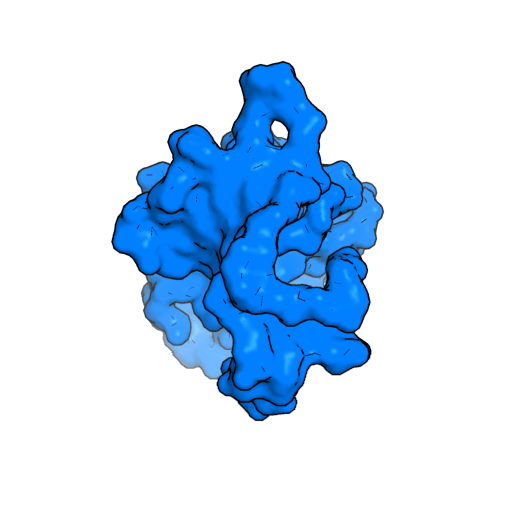. ILE A 1 230 ? 0.006 5.894 -4.142 1.00 92.62 230 ILE A C 1
ATOM 1738 O O . ILE A 1 230 ? -0.358 6.975 -4.604 1.00 92.62 230 ILE A O 1
ATOM 1742 N N . ILE A 1 231 ? -0.106 5.585 -2.853 1.00 93.75 231 ILE A N 1
ATOM 1743 C CA . ILE A 1 231 ? -0.488 6.537 -1.810 1.00 93.75 231 ILE A CA 1
ATOM 1744 C C . ILE A 1 231 ? 0.780 7.155 -1.233 1.00 93.75 231 ILE A C 1
ATOM 1746 O O . ILE A 1 231 ? 1.623 6.441 -0.697 1.00 93.75 231 ILE A O 1
ATOM 1750 N N . ASN A 1 232 ? 0.865 8.481 -1.277 1.00 91.62 232 ASN A N 1
ATOM 1751 C CA . ASN A 1 232 ? 1.883 9.268 -0.592 1.00 91.62 232 ASN A CA 1
ATOM 1752 C C . ASN A 1 232 ? 1.287 9.888 0.673 1.00 91.62 232 ASN A C 1
ATOM 1754 O O . ASN A 1 232 ? 0.185 10.448 0.623 1.00 91.62 232 ASN A O 1
ATOM 1758 N N . VAL A 1 233 ? 2.019 9.821 1.786 1.00 91.38 233 VAL A N 1
ATOM 1759 C CA . VAL A 1 233 ? 1.584 10.382 3.072 1.00 91.38 233 VAL A CA 1
ATOM 1760 C C . VAL A 1 233 ? 2.637 11.330 3.634 1.00 91.38 233 VAL A C 1
ATOM 1762 O O . VAL A 1 233 ? 3.791 10.962 3.836 1.00 91.38 233 VAL A O 1
ATOM 1765 N N . GLU A 1 234 ? 2.218 12.548 3.963 1.00 89.75 234 GLU A N 1
ATOM 1766 C CA . GLU A 1 234 ? 3.052 13.570 4.591 1.00 89.75 234 GLU A CA 1
ATOM 1767 C C . GLU A 1 234 ? 2.552 13.913 6.003 1.00 89.75 234 GLU A C 1
ATOM 1769 O O . GLU A 1 234 ? 1.358 13.852 6.302 1.00 89.75 234 GLU A O 1
ATOM 1774 N N . GLY A 1 235 ? 3.472 14.325 6.883 1.00 84.56 235 GLY A N 1
ATOM 1775 C CA . GLY A 1 235 ? 3.135 14.818 8.229 1.00 84.56 235 GLY A CA 1
ATOM 1776 C C . GLY A 1 235 ? 3.117 13.764 9.341 1.00 84.56 235 GLY A C 1
ATOM 1777 O O . GLY A 1 235 ? 2.630 14.056 10.436 1.00 84.56 235 GLY A O 1
ATOM 1778 N N . VAL A 1 236 ? 3.662 12.574 9.078 1.00 74.62 236 VAL A N 1
ATOM 1779 C CA . VAL A 1 236 ? 3.791 11.468 10.042 1.00 74.62 236 VAL A CA 1
ATOM 1780 C C . VAL A 1 236 ? 5.121 11.504 10.790 1.00 74.62 236 VAL A C 1
ATOM 1782 O O . VAL A 1 236 ? 6.160 11.779 10.149 1.00 74.62 236 VAL A O 1
#

Nearest PDB structures (foldseek):
  5wvr-assembly1_A  TM=6.504E-01  e=9.135E+00  Kluyveromyces lactis NRRL Y-1140

Foldseek 3Di:
DDPDDDAQDKDFPDDDPPDWGWIKGFNDWQDFDQDPNDTAGGKIWIWIDTPVQRLKIKIFIQGPPPGTAKIWTAHNVRDTPFMAGVVLVVPPPNQQWDDQQVPPFKFKKKKAKDFPAPWQKKKFWFWDQDSQRFFAQPVPRDTHGQLGPCSVVRRVVRTQDIDTHPDIDMTIGGGNTMIWMWMCTNVNAIAGQQLSNHPQSDGFWTDGDDQKIFGQRDRVCPPVPRRRMMMHMPGD

Solvent-accessible surface area (backbone atoms only — not comparable to full-atom values): 12824 Å² total; per-residue (Å²): 132,73,96,76,81,52,71,74,47,68,46,74,81,48,88,54,96,92,54,76,48,37,34,34,29,27,74,40,66,70,37,77,45,73,58,96,88,42,82,41,58,60,22,33,34,30,38,36,35,27,83,83,46,72,57,34,39,38,38,42,29,32,31,76,100,75,38,74,45,35,38,35,33,29,39,73,87,68,47,76,78,44,40,40,44,44,65,53,69,66,39,93,72,55,66,53,49,51,81,24,58,85,42,91,55,66,44,60,32,42,37,37,38,51,63,69,57,96,58,64,48,35,36,35,35,19,48,12,75,40,95,76,51,30,13,46,26,85,87,79,68,45,80,34,46,65,53,42,93,61,27,70,61,17,31,63,70,32,41,82,51,74,45,37,58,93,46,69,48,79,48,76,48,60,42,51,2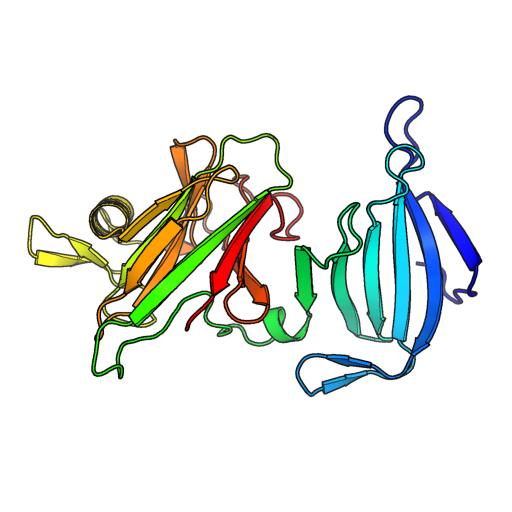4,22,36,38,50,35,35,24,31,60,71,68,48,66,37,28,52,48,22,66,61,22,96,79,55,49,62,28,45,40,47,32,54,89,64,21,39,16,19,41,68,42,93,85,43,73,88,73,80,30,54,37,31,32,42,41,51,44,74,126

pLDDT: mean 83.23, std 14.92, range [37.34, 97.81]